Protein AF-A0A6P4DWE6-F1 (afdb_monomer_lite)

Structure (mmCIF, N/CA/C/O backbone):
data_AF-A0A6P4DWE6-F1
#
_entry.id   AF-A0A6P4DWE6-F1
#
loop_
_atom_site.group_PDB
_atom_site.id
_atom_site.type_symbol
_atom_site.label_atom_id
_atom_site.label_alt_id
_atom_site.label_comp_id
_atom_site.label_asym_id
_atom_site.label_entity_id
_atom_site.label_seq_id
_atom_site.pdbx_PDB_ins_code
_atom_site.Cartn_x
_atom_site.Cartn_y
_atom_site.Cartn_z
_atom_site.occupancy
_atom_site.B_iso_or_equiv
_atom_site.auth_seq_id
_atom_site.auth_comp_id
_atom_site.auth_asym_id
_atom_site.auth_atom_id
_atom_site.pdbx_PDB_model_num
ATOM 1 N N . MET A 1 1 ? -17.594 18.989 39.964 1.00 37.44 1 MET A N 1
ATOM 2 C CA . MET A 1 1 ? -17.041 18.550 38.665 1.00 37.44 1 MET A CA 1
ATOM 3 C C . MET A 1 1 ? -16.906 17.041 38.756 1.00 37.44 1 MET A C 1
ATOM 5 O O . MET A 1 1 ? -16.250 16.623 39.701 1.00 37.44 1 MET A O 1
ATOM 9 N N . PRO A 1 2 ? -17.583 16.223 37.932 1.00 42.03 2 PRO A N 1
ATOM 10 C CA . PRO A 1 2 ? -17.395 14.782 38.006 1.00 42.03 2 PRO A CA 1
ATOM 11 C C . PRO A 1 2 ? -16.130 14.393 37.233 1.00 42.03 2 PRO A C 1
ATOM 13 O O . PRO A 1 2 ? -15.912 14.841 36.108 1.00 42.03 2 PRO A O 1
ATOM 16 N N . GLU A 1 3 ? -15.286 13.606 37.890 1.00 34.91 3 GLU A N 1
ATOM 17 C CA . GLU A 1 3 ? -14.073 13.010 37.344 1.00 34.91 3 GLU A CA 1
ATOM 18 C C . GLU A 1 3 ? -14.445 11.955 36.295 1.00 34.91 3 GLU A C 1
ATOM 20 O O . GLU A 1 3 ? -15.214 11.032 36.570 1.00 34.91 3 GLU A O 1
ATOM 25 N N . ALA A 1 4 ? -13.903 12.099 35.085 1.00 39.56 4 ALA A N 1
ATOM 26 C CA . ALA A 1 4 ? -14.000 11.101 34.030 1.00 39.56 4 ALA A CA 1
ATOM 27 C C . ALA A 1 4 ? -13.109 9.906 34.396 1.00 39.56 4 ALA A C 1
ATOM 29 O O . ALA A 1 4 ? -11.931 9.847 34.048 1.00 39.56 4 ALA A O 1
ATOM 30 N N . THR A 1 5 ? -13.669 8.959 35.144 1.00 43.00 5 THR A N 1
ATOM 31 C CA . THR A 1 5 ? -13.098 7.620 35.270 1.00 43.00 5 THR A CA 1
ATOM 32 C C . THR A 1 5 ? -13.282 6.932 33.924 1.00 43.00 5 THR A C 1
ATOM 34 O O . THR A 1 5 ? -14.401 6.628 33.519 1.00 43.00 5 THR A O 1
ATOM 37 N N . GLY A 1 6 ? -12.173 6.734 33.209 1.00 45.28 6 GLY A N 1
ATOM 38 C CA . GLY A 1 6 ? -12.104 5.844 32.057 1.00 45.28 6 GLY A CA 1
ATOM 39 C C . GLY A 1 6 ? -12.429 4.427 32.510 1.00 45.28 6 GLY A C 1
ATOM 40 O O . GLY A 1 6 ? -11.540 3.666 32.883 1.00 45.28 6 GLY A O 1
ATOM 41 N N . ASN A 1 7 ? -13.718 4.100 32.535 1.00 43.81 7 ASN A N 1
ATOM 42 C CA . ASN A 1 7 ? -14.184 2.735 32.670 1.00 43.81 7 ASN A CA 1
ATOM 43 C C . ASN A 1 7 ? -13.835 2.023 31.369 1.00 43.81 7 ASN A C 1
ATOM 45 O O . ASN A 1 7 ? -14.497 2.203 30.355 1.00 43.81 7 ASN A O 1
ATOM 49 N N . ILE A 1 8 ? -12.777 1.221 31.412 1.00 50.94 8 ILE A N 1
ATOM 50 C CA . ILE A 1 8 ? -12.570 0.151 30.442 1.00 50.94 8 ILE A CA 1
ATOM 51 C C . ILE A 1 8 ? -13.815 -0.745 30.553 1.00 50.94 8 ILE A C 1
ATOM 53 O O . ILE A 1 8 ? -14.055 -1.268 31.649 1.00 50.94 8 ILE A O 1
ATOM 57 N N . PRO A 1 9 ? -14.640 -0.900 29.501 1.00 53.47 9 PRO A N 1
ATOM 58 C CA . PRO A 1 9 ? -15.847 -1.706 29.601 1.00 53.47 9 PRO A CA 1
ATOM 59 C C . PRO A 1 9 ? -15.488 -3.141 29.990 1.00 53.47 9 PRO A C 1
ATOM 61 O O . PRO A 1 9 ? -14.500 -3.712 29.523 1.00 53.47 9 PRO A O 1
ATOM 64 N N . ASN A 1 10 ? -16.281 -3.712 30.891 1.00 49.59 10 ASN A N 1
ATOM 65 C CA . ASN A 1 10 ? -16.064 -5.036 31.457 1.00 49.59 10 ASN A CA 1
ATOM 66 C C . ASN A 1 10 ? -16.037 -6.091 30.321 1.00 49.59 10 ASN A C 1
ATOM 68 O O . ASN A 1 10 ? -16.904 -6.046 29.445 1.00 49.59 10 ASN A O 1
ATOM 72 N N . PRO A 1 11 ? -15.108 -7.071 30.312 1.00 54.44 11 PRO A N 1
ATOM 73 C CA . PRO A 1 11 ? -15.047 -8.137 29.299 1.00 54.44 11 PRO A CA 1
ATOM 74 C C . PRO A 1 11 ? -16.369 -8.886 29.050 1.00 54.44 11 PRO A C 1
ATOM 76 O O . PRO A 1 11 ? -16.562 -9.475 27.985 1.00 54.44 11 PRO A O 1
ATOM 79 N N . VAL A 1 12 ? -17.283 -8.859 30.024 1.00 53.41 12 VAL A N 1
ATOM 80 C CA . VAL A 1 12 ? -18.620 -9.463 29.938 1.00 53.41 12 VAL A CA 1
ATOM 81 C C . VAL A 1 12 ? -19.529 -8.707 28.953 1.00 53.41 12 VAL A C 1
ATOM 83 O O . VAL A 1 12 ? -20.285 -9.354 28.231 1.00 53.41 12 VAL A O 1
ATOM 86 N N . ASP A 1 13 ? -19.396 -7.382 28.836 1.00 67.25 13 ASP A N 1
ATOM 87 C CA . ASP A 1 13 ? -20.187 -6.561 27.905 1.00 67.25 13 ASP A CA 1
ATOM 88 C C . ASP A 1 13 ? -19.652 -6.667 26.465 1.00 67.25 13 ASP A C 1
ATOM 90 O O . ASP A 1 13 ? -20.429 -6.775 25.515 1.00 67.25 13 ASP A O 1
ATOM 94 N N . PHE A 1 14 ? -18.326 -6.756 26.291 1.00 63.53 14 PHE A N 1
ATOM 95 C CA . PHE A 1 14 ? -17.702 -6.950 24.974 1.00 63.53 14 PHE A CA 1
ATOM 96 C C . PHE A 1 14 ? -18.049 -8.317 24.363 1.00 63.53 14 PHE A C 1
ATOM 98 O O . PHE A 1 14 ? -18.443 -8.412 23.201 1.00 63.53 14 PHE A O 1
ATOM 105 N N . MET A 1 15 ? -17.956 -9.394 25.151 1.00 64.56 15 MET A N 1
ATOM 106 C CA . MET A 1 15 ? -18.317 -10.735 24.675 1.00 64.56 15 MET A CA 1
ATOM 107 C C . MET A 1 15 ? -19.823 -10.867 24.403 1.00 64.56 15 MET A C 1
ATOM 109 O O . MET A 1 15 ? -20.210 -11.590 23.484 1.00 64.56 15 MET A O 1
ATOM 113 N N . ALA A 1 16 ? -20.674 -10.138 25.135 1.00 67.75 16 ALA A N 1
ATOM 114 C CA . ALA A 1 16 ? -22.101 -10.041 24.833 1.00 67.75 16 ALA A CA 1
ATOM 115 C C . ALA A 1 16 ? -22.364 -9.299 23.505 1.00 67.75 16 ALA A C 1
ATOM 117 O O . ALA A 1 16 ? -23.186 -9.752 22.706 1.00 67.75 16 ALA A O 1
ATOM 118 N N . ALA A 1 17 ? -21.622 -8.223 23.217 1.00 63.41 17 ALA A N 1
ATOM 119 C CA . ALA A 1 17 ? -21.693 -7.505 21.942 1.00 63.41 17 ALA A CA 1
ATOM 120 C C . ALA A 1 17 ? -21.252 -8.378 20.748 1.00 63.41 17 ALA A C 1
ATOM 122 O O . ALA A 1 17 ? -21.924 -8.404 19.715 1.00 63.41 17 ALA A O 1
ATOM 123 N N . ILE A 1 18 ? -20.183 -9.170 20.906 1.00 64.44 18 ILE A N 1
ATOM 124 C CA . ILE A 1 18 ? -19.749 -10.168 19.909 1.00 64.44 18 ILE A CA 1
ATOM 125 C C . ILE A 1 18 ? -20.816 -11.263 19.716 1.00 64.44 18 ILE A C 1
ATOM 127 O O . ILE A 1 18 ? -21.074 -11.687 18.588 1.00 64.44 18 ILE A O 1
ATOM 131 N N . GLY A 1 19 ? -21.471 -11.700 20.797 1.00 63.94 19 GLY A N 1
ATOM 132 C CA . GLY A 1 19 ? -22.552 -12.691 20.757 1.00 63.94 19 GLY A CA 1
ATOM 133 C C . GLY A 1 19 ? -23.777 -12.232 19.956 1.00 63.94 19 GLY A C 1
ATOM 134 O O . GLY A 1 19 ? -24.296 -12.997 19.144 1.00 63.94 19 GLY A O 1
ATOM 135 N N . ASN A 1 20 ? -24.193 -10.972 20.111 1.00 64.19 20 ASN A N 1
ATOM 136 C CA . ASN A 1 20 ? -25.288 -10.382 19.328 1.00 64.19 20 ASN A CA 1
ATOM 137 C C . ASN A 1 20 ? -24.935 -10.273 17.829 1.00 64.19 20 ASN A C 1
ATOM 139 O O . ASN A 1 20 ? -25.786 -10.471 16.962 1.00 64.19 20 ASN A O 1
ATOM 143 N N . MET A 1 21 ? -23.653 -10.079 17.518 1.00 54.91 21 MET A N 1
ATOM 144 C CA . MET A 1 21 ? -23.112 -9.884 16.169 1.00 54.91 21 MET A CA 1
ATOM 145 C C . MET A 1 21 ? -23.052 -11.148 15.294 1.00 54.91 21 MET A C 1
ATOM 147 O O . MET A 1 21 ? -23.030 -11.041 14.064 1.00 54.91 21 MET A O 1
ATOM 151 N N . ALA A 1 22 ? -23.093 -12.353 15.878 1.00 57.62 22 ALA A N 1
ATOM 152 C CA . ALA A 1 22 ? -23.142 -13.608 15.113 1.00 57.62 22 ALA A CA 1
ATOM 153 C C . ALA A 1 22 ? -24.368 -13.699 14.182 1.00 57.62 22 ALA A C 1
ATOM 155 O O . ALA A 1 22 ? -24.357 -14.464 13.220 1.00 57.62 22 ALA A O 1
ATOM 156 N N . THR A 1 23 ? -25.402 -12.892 14.435 1.00 55.53 23 THR A N 1
ATOM 157 C CA . THR A 1 23 ? -26.606 -12.814 13.599 1.00 55.53 23 THR A CA 1
ATOM 158 C C . THR A 1 23 ? -26.436 -11.976 12.327 1.00 55.53 23 THR A C 1
ATOM 160 O O . THR A 1 23 ? -27.240 -12.119 11.409 1.00 55.53 23 THR A O 1
ATOM 163 N N . VAL A 1 24 ? -25.393 -11.142 12.230 1.00 61.31 24 VAL A N 1
ATOM 164 C CA . VAL A 1 24 ? -25.219 -10.161 11.136 1.00 61.31 24 VAL A CA 1
ATOM 165 C C . VAL A 1 24 ? -24.045 -10.475 10.208 1.00 61.31 24 VAL A C 1
ATOM 167 O O . VAL A 1 24 ? -23.851 -9.767 9.226 1.00 61.31 24 VAL A O 1
ATOM 170 N N . HIS A 1 25 ? -23.270 -11.528 10.498 1.00 66.50 25 HIS A N 1
ATOM 171 C CA . HIS A 1 25 ? -22.091 -11.943 9.722 1.00 66.50 25 HIS A CA 1
ATOM 172 C C . HIS A 1 25 ? -21.207 -10.763 9.272 1.00 66.50 25 HIS A C 1
ATOM 174 O O . HIS A 1 25 ? -21.073 -10.512 8.071 1.00 66.50 25 HIS A O 1
ATOM 180 N N . PRO A 1 26 ? -20.599 -10.026 10.218 1.00 72.19 26 PRO A N 1
ATOM 181 C CA . PRO A 1 26 ? -19.769 -8.878 9.882 1.00 72.19 26 PRO A CA 1
ATOM 182 C C . PRO A 1 26 ? -18.636 -9.277 8.916 1.00 72.19 26 PRO A C 1
ATOM 184 O O . PRO A 1 26 ? -18.077 -10.378 9.029 1.00 72.19 26 PRO A O 1
ATOM 187 N N . PRO A 1 27 ? -18.280 -8.407 7.954 1.00 82.75 27 PRO A N 1
ATOM 188 C CA . PRO A 1 27 ? -17.307 -8.738 6.926 1.00 82.75 27 PRO A CA 1
ATOM 189 C C . PRO A 1 27 ? -15.917 -8.906 7.540 1.00 82.75 27 PRO A C 1
ATOM 191 O O . PRO A 1 27 ? -15.482 -8.128 8.393 1.00 82.75 27 PRO A O 1
ATOM 194 N N . THR A 1 28 ? -15.208 -9.942 7.106 1.00 86.88 28 THR A N 1
ATOM 195 C CA . THR A 1 28 ? -13.853 -10.250 7.572 1.00 86.88 28 THR A CA 1
ATOM 196 C C . THR A 1 28 ? -12.822 -9.732 6.584 1.00 86.88 28 THR A C 1
ATOM 198 O O . THR A 1 28 ? -13.005 -9.890 5.376 1.00 86.88 28 THR A O 1
ATOM 201 N N . PHE A 1 29 ? -11.702 -9.209 7.074 1.00 90.00 29 PHE A N 1
ATOM 202 C CA . PHE A 1 29 ? -10.640 -8.673 6.222 1.00 90.00 29 PHE A CA 1
ATOM 203 C C . PHE A 1 29 ? -9.339 -9.448 6.402 1.00 90.00 29 PHE A C 1
ATOM 205 O O . PHE A 1 29 ? -8.787 -9.504 7.498 1.00 90.00 29 PHE A O 1
ATOM 212 N N . ARG A 1 30 ? -8.838 -10.063 5.323 1.00 88.19 30 ARG A N 1
ATOM 213 C CA . ARG A 1 30 ? -7.619 -10.893 5.360 1.00 88.19 30 ARG A CA 1
ATOM 214 C C . ARG A 1 30 ? -6.327 -10.138 5.034 1.00 88.19 30 ARG A C 1
ATOM 216 O O . ARG A 1 30 ? -5.251 -10.675 5.290 1.00 88.19 30 ARG A O 1
ATOM 223 N N . GLY A 1 31 ? -6.438 -8.912 4.522 1.00 81.38 31 GLY A N 1
ATOM 224 C CA . GLY A 1 31 ? -5.343 -8.163 3.898 1.00 81.38 31 GLY A CA 1
ATOM 225 C C . GLY A 1 31 ? -5.479 -8.150 2.373 1.00 81.38 31 GLY A C 1
ATOM 226 O O . GLY A 1 31 ? -5.745 -9.183 1.767 1.00 81.38 31 GLY A O 1
ATOM 227 N N . THR A 1 32 ? -5.331 -6.974 1.761 1.00 81.69 32 THR A N 1
ATOM 228 C CA . THR A 1 32 ? -5.369 -6.757 0.303 1.00 81.69 32 THR A CA 1
ATOM 229 C C . THR A 1 32 ? -4.446 -5.598 -0.064 1.00 81.69 32 THR A C 1
ATOM 231 O O . THR A 1 32 ? -4.218 -4.700 0.748 1.00 81.69 32 THR A O 1
ATOM 234 N N . SER A 1 33 ? -3.913 -5.615 -1.284 1.00 77.38 33 SER A N 1
ATOM 235 C CA . SER A 1 33 ? -3.122 -4.512 -1.845 1.00 77.38 33 SER A CA 1
ATOM 236 C C . SER A 1 33 ? -3.991 -3.442 -2.516 1.00 77.38 33 SER A C 1
ATOM 238 O O . SER A 1 33 ? -3.482 -2.391 -2.895 1.00 77.38 33 SER A O 1
ATOM 240 N N . ASN A 1 34 ? -5.287 -3.706 -2.697 1.00 81.12 34 ASN A N 1
ATOM 241 C CA . ASN A 1 34 ? -6.210 -2.795 -3.360 1.00 81.12 34 ASN A CA 1
ATOM 242 C C . ASN A 1 34 ? -6.839 -1.819 -2.345 1.00 81.12 34 ASN A C 1
ATOM 244 O O . ASN A 1 34 ? -7.573 -2.264 -1.461 1.00 81.12 34 ASN A O 1
ATOM 248 N N . PRO A 1 35 ? -6.627 -0.499 -2.476 1.00 81.31 35 PRO A N 1
ATOM 249 C CA . PRO A 1 35 ? -7.176 0.476 -1.535 1.00 81.31 35 PRO A CA 1
ATOM 250 C C . PRO A 1 35 ? -8.713 0.513 -1.515 1.00 81.31 35 PRO A C 1
ATOM 252 O O . PRO A 1 35 ? -9.290 0.815 -0.477 1.00 81.31 35 PRO A O 1
ATOM 255 N N . ILE A 1 36 ? -9.383 0.162 -2.619 1.00 87.31 36 ILE A N 1
ATOM 256 C CA . ILE A 1 36 ? -10.856 0.161 -2.710 1.00 87.31 36 ILE A CA 1
ATOM 257 C C . ILE A 1 36 ? -11.460 -0.923 -1.811 1.00 87.31 36 ILE A C 1
ATOM 259 O O . ILE A 1 36 ? -12.469 -0.702 -1.151 1.00 87.31 36 ILE A O 1
ATOM 263 N N . ASP A 1 37 ? -10.830 -2.096 -1.757 1.00 84.25 37 ASP A N 1
ATOM 264 C CA . ASP A 1 37 ? -11.317 -3.213 -0.945 1.00 84.25 37 ASP A CA 1
ATOM 265 C C . ASP A 1 37 ? -11.174 -2.916 0.555 1.00 84.25 37 ASP A C 1
ATOM 267 O O . ASP A 1 37 ? -12.011 -3.335 1.354 1.00 84.25 37 ASP A O 1
ATOM 271 N N . VAL A 1 38 ? -10.128 -2.168 0.933 1.00 87.62 38 VAL A N 1
ATOM 272 C CA . VAL A 1 38 ? -9.946 -1.660 2.300 1.00 87.62 38 VAL A CA 1
ATOM 273 C C . VAL A 1 38 ? -11.057 -0.677 2.647 1.00 87.62 38 VAL A C 1
ATOM 275 O O . VAL A 1 38 ? -11.694 -0.831 3.684 1.00 87.62 38 VAL A O 1
ATOM 278 N N . ASP A 1 39 ? -11.309 0.296 1.773 1.00 86.94 39 ASP A N 1
ATOM 279 C CA . ASP A 1 39 ? -12.315 1.336 1.991 1.00 86.94 39 ASP A CA 1
ATOM 280 C C . ASP A 1 39 ? -13.731 0.751 2.105 1.00 86.94 39 ASP A C 1
ATOM 282 O O . ASP A 1 39 ? -14.448 1.026 3.065 1.00 86.94 39 ASP A O 1
ATOM 286 N N . ASN A 1 40 ? -14.090 -0.169 1.205 1.00 89.44 40 ASN A N 1
ATOM 287 C CA . ASN A 1 40 ? -15.356 -0.900 1.263 1.00 89.44 40 ASN A CA 1
ATOM 288 C C . ASN A 1 40 ? -15.518 -1.677 2.579 1.00 89.44 40 ASN A C 1
ATOM 290 O O . ASN A 1 40 ? -16.608 -1.710 3.151 1.00 89.44 40 ASN A O 1
ATOM 294 N N . TRP A 1 41 ? -14.448 -2.319 3.062 1.00 91.69 41 TRP A N 1
ATOM 295 C CA . TRP A 1 41 ? -14.483 -3.041 4.332 1.00 91.69 41 TRP A CA 1
ATOM 296 C C . TRP A 1 41 ? -14.661 -2.093 5.522 1.00 91.69 41 TRP A C 1
ATOM 298 O O . TRP A 1 41 ? -15.505 -2.363 6.376 1.00 91.69 41 TRP A O 1
ATOM 308 N N . VAL A 1 42 ? -13.925 -0.977 5.563 1.00 89.50 42 VAL A N 1
ATOM 309 C CA . VAL A 1 42 ? -14.056 0.038 6.621 1.00 89.50 42 VAL A CA 1
ATOM 310 C C . VAL A 1 42 ? -15.479 0.584 6.657 1.00 89.50 42 VAL A C 1
ATOM 312 O O . VAL A 1 42 ? -16.115 0.520 7.705 1.00 89.50 42 VAL A O 1
ATOM 315 N N . GLN A 1 43 ? -16.021 1.010 5.513 1.00 89.56 43 GLN A N 1
ATOM 316 C CA . GLN A 1 43 ? -17.392 1.516 5.426 1.00 89.56 43 GLN A CA 1
ATOM 317 C C . GLN A 1 43 ? -18.420 0.488 5.916 1.00 89.56 43 GLN A C 1
ATOM 319 O O . GLN A 1 43 ? -19.361 0.832 6.630 1.00 89.56 43 GLN A O 1
ATOM 324 N N . ALA A 1 44 ? -18.251 -0.790 5.566 1.00 87.69 44 ALA A N 1
ATOM 325 C CA . ALA A 1 44 ? -19.162 -1.837 6.014 1.00 87.69 44 ALA A CA 1
ATOM 326 C C . ALA A 1 44 ? -19.109 -2.050 7.539 1.00 87.69 44 ALA A C 1
ATOM 328 O O . ALA A 1 44 ? -20.144 -2.279 8.167 1.00 87.69 44 ALA A O 1
ATOM 329 N N . ILE A 1 45 ? -17.925 -1.940 8.150 1.00 86.88 45 ILE A N 1
ATOM 330 C CA . ILE A 1 45 ? -17.757 -1.991 9.608 1.00 86.88 45 ILE A CA 1
ATOM 331 C C . ILE A 1 45 ? -18.371 -0.750 10.272 1.00 86.88 45 ILE A C 1
ATOM 333 O O . ILE A 1 45 ? -19.142 -0.893 11.220 1.00 86.88 45 ILE A O 1
ATOM 337 N N . GLU A 1 46 ? -18.113 0.447 9.746 1.00 87.25 46 GLU A N 1
ATOM 338 C CA . GLU A 1 46 ? -18.678 1.709 10.245 1.00 87.25 46 GLU A CA 1
ATOM 339 C C . GLU A 1 46 ? -20.208 1.760 10.157 1.00 87.25 46 GLU A C 1
ATOM 341 O O . GLU A 1 46 ? -20.847 2.410 10.977 1.00 87.25 46 GLU A O 1
ATOM 346 N N . GLN A 1 47 ? -20.820 1.050 9.207 1.00 86.19 47 GLN A N 1
ATOM 347 C CA . GLN A 1 47 ? -22.276 0.904 9.136 1.00 86.19 47 GLN A CA 1
ATOM 348 C C . GLN A 1 47 ? -22.814 -0.146 10.118 1.00 86.19 47 GLN A C 1
ATOM 350 O O . GLN A 1 47 ? -23.885 0.039 10.702 1.00 86.19 47 GLN A O 1
ATOM 355 N N . ALA A 1 48 ? -22.091 -1.251 10.315 1.00 82.94 48 ALA A N 1
ATOM 356 C CA . ALA A 1 48 ? -22.527 -2.344 11.182 1.00 82.94 48 ALA A CA 1
ATOM 357 C C . ALA A 1 48 ? -22.448 -1.986 12.676 1.00 82.94 48 ALA A C 1
ATOM 359 O O . ALA A 1 48 ? -23.312 -2.392 13.454 1.00 82.94 48 ALA A O 1
ATOM 360 N N . LEU A 1 49 ? -21.433 -1.220 13.083 1.00 83.25 49 LEU A N 1
ATOM 361 C CA . LEU A 1 49 ? -21.163 -0.895 14.486 1.00 83.25 49 LEU A CA 1
ATOM 362 C C . LEU A 1 49 ? -22.288 -0.075 15.157 1.00 83.25 49 LEU A C 1
ATOM 364 O O . LEU A 1 49 ? -22.785 -0.515 16.200 1.00 83.25 49 LEU A O 1
ATOM 368 N N . PRO A 1 50 ? -22.782 1.036 14.571 1.00 82.06 50 PRO A N 1
ATOM 369 C CA . PRO A 1 50 ? -23.929 1.767 15.110 1.00 82.06 50 PRO A CA 1
ATOM 370 C C . PRO A 1 50 ? -25.217 0.942 15.088 1.00 82.06 50 PRO A C 1
ATOM 372 O O . PRO A 1 50 ? -26.001 1.003 16.033 1.00 82.06 50 PRO A O 1
ATOM 375 N N . ALA A 1 51 ? -25.431 0.138 14.037 1.00 79.75 51 ALA A N 1
ATOM 376 C CA . ALA A 1 51 ? -26.609 -0.724 13.918 1.00 79.75 51 ALA A CA 1
ATOM 377 C C . ALA A 1 51 ? -26.680 -1.783 15.034 1.00 79.75 51 ALA A C 1
ATOM 379 O O . ALA A 1 51 ? -27.767 -2.225 15.401 1.00 79.75 51 ALA A O 1
ATOM 380 N N . GLN A 1 52 ? -25.529 -2.166 15.592 1.00 73.62 52 GLN A N 1
ATOM 381 C CA . GLN A 1 52 ? -25.406 -3.077 16.732 1.00 73.62 52 GLN A CA 1
ATOM 382 C C . GLN A 1 52 ? -25.303 -2.357 18.084 1.00 73.62 52 GLN A C 1
ATOM 384 O O . GLN A 1 52 ? -25.110 -3.014 19.104 1.00 73.62 52 GLN A O 1
ATOM 389 N N . GLN A 1 53 ? -25.460 -1.028 18.107 1.00 76.25 53 GLN A N 1
ATOM 390 C CA . GLN A 1 53 ? -25.347 -0.197 19.310 1.00 76.25 53 GLN A CA 1
ATOM 391 C C . GLN A 1 53 ? -23.998 -0.373 20.029 1.00 76.25 53 GLN A C 1
ATOM 393 O O . GLN A 1 53 ? -23.926 -0.275 21.253 1.00 76.25 53 GLN A O 1
ATOM 398 N N . VAL A 1 54 ? -22.923 -0.638 19.274 1.00 77.75 54 VAL A N 1
ATOM 399 C CA . VAL A 1 54 ? -21.576 -0.760 19.841 1.00 77.75 54 VAL A CA 1
ATOM 400 C C . VAL A 1 54 ? -21.085 0.640 20.228 1.00 77.75 54 VAL A C 1
ATOM 402 O O . VAL A 1 54 ? -21.052 1.519 19.359 1.00 77.75 54 VAL A O 1
ATOM 405 N N . PRO A 1 55 ? -20.687 0.874 21.491 1.00 79.94 55 PRO A N 1
ATOM 406 C CA . PRO A 1 55 ? -20.087 2.136 21.914 1.00 79.94 55 PRO A CA 1
ATOM 407 C C . PRO A 1 55 ? -18.825 2.461 21.104 1.00 79.94 55 PRO A C 1
ATOM 409 O O . PRO A 1 55 ? -18.027 1.565 20.831 1.00 79.94 55 PRO A O 1
ATOM 412 N N . GLU A 1 56 ? -18.622 3.733 20.746 1.00 78.62 56 GLU A N 1
ATOM 413 C CA . GLU A 1 56 ? -17.486 4.194 19.918 1.00 78.62 56 GLU A CA 1
ATOM 414 C C . GLU A 1 56 ? -16.123 3.763 20.487 1.00 78.62 56 GLU A C 1
ATOM 416 O O . GLU A 1 56 ? -15.231 3.332 19.759 1.00 78.62 56 GLU A O 1
ATOM 421 N N . GLU A 1 57 ? -15.999 3.764 21.814 1.00 78.94 57 GLU A N 1
ATOM 422 C CA . GLU A 1 57 ? -14.822 3.289 22.553 1.00 78.94 57 GLU A CA 1
ATOM 423 C C . GLU A 1 57 ? -14.440 1.825 22.265 1.00 78.94 57 GLU A C 1
ATOM 425 O O . GLU A 1 57 ? -13.277 1.452 22.415 1.00 78.94 57 GLU A O 1
ATOM 430 N N . GLN A 1 58 ? -15.384 0.999 21.804 1.00 78.19 58 GLN A N 1
ATOM 431 C CA . GLN A 1 58 ? -15.160 -0.411 21.473 1.00 78.19 58 GLN A CA 1
ATOM 432 C C . GLN A 1 58 ? -15.010 -0.682 19.972 1.00 78.19 58 GLN A C 1
ATOM 434 O O . GLN A 1 58 ? -14.742 -1.820 19.577 1.00 78.19 58 GLN A O 1
ATOM 439 N N . TRP A 1 59 ? -15.140 0.332 19.113 1.00 83.88 59 TRP A N 1
ATOM 440 C CA . TRP A 1 59 ? -15.105 0.150 17.656 1.00 83.88 59 TRP A CA 1
ATOM 441 C C . TRP A 1 59 ? -13.776 -0.411 17.166 1.00 83.88 59 TRP A C 1
ATOM 443 O O . TRP A 1 59 ? -13.752 -1.280 16.296 1.00 83.88 59 TRP A O 1
ATOM 453 N N . VAL A 1 60 ? -12.667 0.036 17.759 1.00 84.25 60 VAL A N 1
ATOM 454 C CA . VAL A 1 60 ? -11.326 -0.450 17.409 1.00 84.25 60 VAL A CA 1
ATOM 455 C C . VAL A 1 60 ? -11.177 -1.926 17.772 1.00 84.25 60 VAL A C 1
ATOM 457 O O . VAL A 1 60 ? -10.694 -2.726 16.970 1.00 84.25 60 VAL A O 1
ATOM 460 N N . GLU A 1 61 ? -11.615 -2.323 18.965 1.00 82.38 61 GLU A N 1
ATOM 461 C CA . GLU A 1 61 ? -11.505 -3.714 19.401 1.00 82.38 61 GLU A CA 1
ATOM 462 C C . GLU A 1 61 ? -12.401 -4.633 18.563 1.00 82.38 61 GLU A C 1
ATOM 464 O O . GLU A 1 61 ? -11.974 -5.709 18.141 1.00 82.38 61 GLU A O 1
ATOM 469 N N . PHE A 1 62 ? -13.587 -4.152 18.192 1.00 81.00 62 PHE A N 1
ATOM 470 C CA 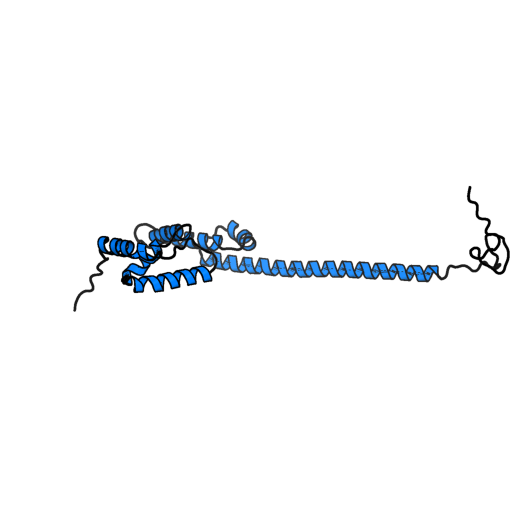. PHE A 1 62 ? -14.482 -4.865 17.295 1.00 81.00 62 PHE A CA 1
ATOM 471 C C . PHE A 1 62 ? -13.919 -5.000 15.871 1.00 81.00 62 PHE A C 1
ATOM 473 O O . PHE A 1 62 ? -13.798 -6.107 15.342 1.00 81.00 62 PHE A O 1
ATOM 480 N N . GLY A 1 63 ? -13.534 -3.887 15.242 1.00 85.06 63 GLY A N 1
ATOM 481 C CA . GLY A 1 63 ? -12.993 -3.886 13.882 1.00 85.06 63 GLY A CA 1
ATOM 482 C C . GLY A 1 63 ? -11.746 -4.762 13.765 1.00 85.06 63 GLY A C 1
ATOM 483 O O . GLY A 1 63 ? -11.532 -5.431 12.755 1.00 85.06 63 GLY A O 1
ATOM 484 N N . THR A 1 64 ? -10.956 -4.842 14.835 1.00 86.56 64 THR A N 1
ATOM 485 C CA . THR A 1 64 ? -9.750 -5.672 14.860 1.00 86.56 64 THR A CA 1
ATOM 486 C C . THR A 1 64 ? -10.023 -7.157 15.088 1.00 86.56 64 THR A C 1
ATOM 488 O O . THR A 1 64 ? -9.243 -7.989 14.618 1.00 86.56 64 THR A O 1
ATOM 491 N N . TYR A 1 65 ? -11.147 -7.513 15.719 1.00 85.12 65 TYR A N 1
ATOM 492 C CA . TYR A 1 65 ? -11.622 -8.897 15.803 1.00 85.12 65 TYR A CA 1
ATOM 493 C C . TYR A 1 65 ? -12.012 -9.459 14.426 1.00 85.12 65 TYR A C 1
ATOM 495 O O . TYR A 1 65 ? -11.810 -10.641 14.149 1.00 85.12 65 TYR A O 1
ATOM 503 N N . GLN A 1 66 ? -12.487 -8.592 13.529 1.00 88.00 66 GLN A N 1
ATOM 504 C CA . GLN A 1 66 ? -12.858 -8.941 12.154 1.00 88.00 66 GLN A CA 1
ATOM 505 C C . GLN A 1 66 ? -11.659 -9.150 11.216 1.00 88.00 66 GLN A C 1
ATOM 507 O O . GLN A 1 66 ? -11.818 -9.638 10.089 1.00 88.00 66 GLN A O 1
ATOM 512 N N . LEU A 1 67 ? -10.446 -8.821 11.667 1.00 89.56 67 LEU A N 1
ATOM 513 C CA . LEU A 1 67 ? -9.225 -9.076 10.917 1.00 89.56 67 LEU A CA 1
ATOM 514 C C . LEU A 1 67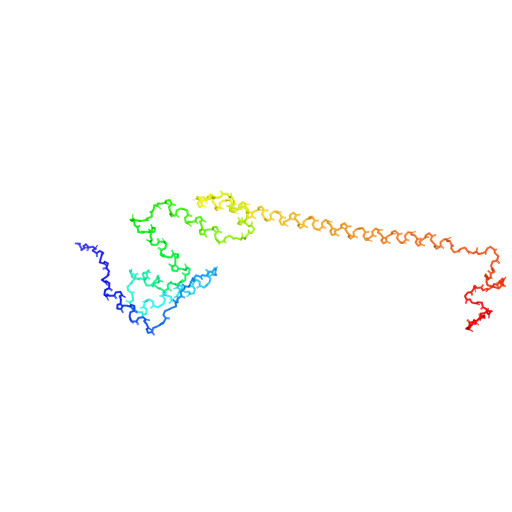 ? -8.865 -10.563 10.960 1.00 89.56 67 LEU A C 1
ATOM 516 O O . LEU A 1 67 ? -8.803 -11.202 12.010 1.00 89.56 67 LEU A O 1
ATOM 520 N N . GLN A 1 68 ? -8.528 -11.103 9.798 1.00 86.88 68 GLN A N 1
ATOM 521 C CA . GLN A 1 68 ? -8.052 -12.468 9.614 1.00 86.88 68 GLN A CA 1
ATOM 522 C C . GLN A 1 68 ? -6.750 -12.469 8.803 1.00 86.88 68 GLN A C 1
ATOM 524 O O . GLN A 1 68 ? -6.304 -11.430 8.322 1.00 86.88 68 GLN A O 1
ATOM 529 N N . GLY A 1 69 ? -6.114 -13.634 8.657 1.00 87.19 69 GLY A N 1
ATOM 530 C CA . GLY A 1 69 ? -4.956 -13.791 7.770 1.00 87.19 69 GLY A CA 1
ATOM 531 C C . GLY A 1 69 ? -3.832 -12.789 8.052 1.00 87.19 69 GLY A C 1
ATOM 532 O O . GLY A 1 69 ? -3.452 -12.575 9.203 1.00 87.19 69 GLY A O 1
ATOM 533 N N . GLU A 1 70 ? -3.289 -12.179 7.002 1.00 79.31 70 GLU A N 1
ATOM 534 C CA . GLU A 1 70 ? -2.168 -11.234 7.080 1.00 79.31 70 GLU A CA 1
ATOM 535 C C . GLU A 1 70 ? -2.515 -9.976 7.883 1.00 79.31 70 GLU A C 1
ATOM 537 O O . GLU A 1 70 ? -1.695 -9.500 8.672 1.00 79.31 70 GLU A O 1
ATOM 542 N N . ALA A 1 71 ? -3.744 -9.473 7.745 1.00 84.75 71 ALA A N 1
ATOM 543 C CA . ALA A 1 71 ? -4.198 -8.292 8.473 1.00 84.75 71 ALA A CA 1
ATOM 544 C C . ALA A 1 71 ? -4.247 -8.529 9.992 1.00 84.75 71 ALA A C 1
ATOM 546 O O . ALA A 1 71 ? -3.844 -7.664 10.772 1.0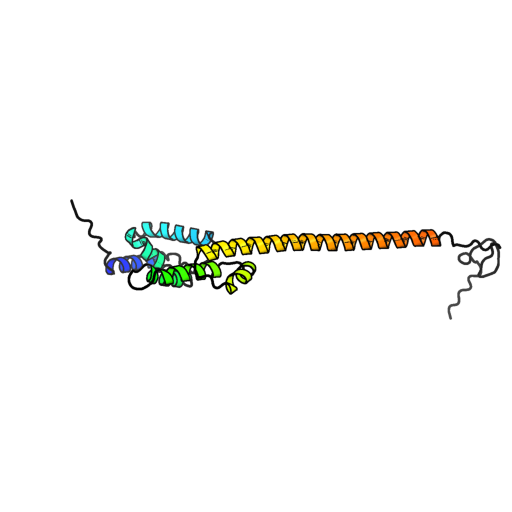0 84.75 71 ALA A O 1
ATOM 547 N N . GLN A 1 72 ? -4.651 -9.727 10.427 1.00 84.00 72 GLN A N 1
ATOM 548 C CA . GLN A 1 72 ? -4.635 -10.089 11.847 1.00 84.00 72 GLN A CA 1
ATOM 549 C C . GLN A 1 72 ? -3.208 -10.171 12.402 1.00 84.00 72 GLN A C 1
ATOM 551 O O . GLN A 1 72 ? -2.944 -9.705 13.512 1.00 84.00 72 GLN A O 1
ATOM 556 N N . HIS A 1 73 ? -2.279 -10.769 11.647 1.00 80.12 73 HIS A N 1
ATOM 557 C CA . HIS A 1 73 ? -0.871 -10.839 12.047 1.00 80.12 73 HIS A CA 1
ATOM 558 C C . HIS A 1 73 ? -0.265 -9.439 12.167 1.00 80.12 73 HIS A C 1
ATOM 560 O O . HIS A 1 73 ? 0.417 -9.150 13.151 1.00 80.12 73 HIS A O 1
ATOM 566 N N . TRP A 1 74 ? -0.576 -8.556 11.214 1.00 82.88 74 TRP A N 1
ATOM 567 C CA . TRP A 1 74 ? -0.173 -7.156 11.265 1.00 82.88 74 TRP A CA 1
ATOM 568 C C . TRP A 1 74 ? -0.701 -6.451 12.521 1.00 82.88 74 TRP A C 1
ATOM 570 O O . TRP A 1 74 ? 0.092 -5.846 13.243 1.00 82.88 74 TRP A O 1
ATOM 580 N N . TRP A 1 75 ? -1.994 -6.584 12.839 1.00 82.75 75 TRP A N 1
ATOM 581 C CA . TRP A 1 75 ? -2.575 -5.955 14.031 1.00 82.75 75 TRP A CA 1
ATOM 582 C C . TRP A 1 75 ? -1.981 -6.497 15.334 1.00 82.75 75 TRP A C 1
ATOM 584 O O . TRP A 1 75 ? -1.650 -5.724 16.229 1.00 82.75 75 TRP A O 1
ATOM 594 N N . LYS A 1 76 ? -1.767 -7.815 15.440 1.00 81.00 76 LYS A N 1
ATOM 595 C CA . LYS A 1 76 ? -1.103 -8.427 16.605 1.00 81.00 76 LYS A CA 1
ATOM 596 C C . LYS A 1 76 ? 0.312 -7.882 16.810 1.00 81.00 76 LYS A C 1
ATOM 598 O O . LYS A 1 76 ? 0.697 -7.642 17.951 1.00 81.00 76 LYS A O 1
ATOM 603 N N . GLY A 1 77 ? 1.069 -7.679 15.730 1.00 76.19 77 GLY A N 1
ATOM 604 C CA . GLY A 1 77 ? 2.382 -7.032 15.781 1.00 76.19 77 GLY A CA 1
ATOM 605 C C . GLY A 1 77 ? 2.284 -5.577 16.238 1.00 76.19 77 GLY A C 1
ATOM 606 O O . GLY A 1 77 ? 2.968 -5.179 17.174 1.00 76.19 77 GLY A O 1
ATOM 607 N N . MET A 1 78 ? 1.361 -4.811 15.650 1.00 75.88 78 MET A N 1
ATOM 608 C CA . MET A 1 78 ? 1.134 -3.409 16.007 1.00 75.88 78 MET A CA 1
ATOM 609 C C . MET A 1 78 ? 0.725 -3.243 17.474 1.00 75.88 78 MET A C 1
ATOM 611 O O . MET A 1 78 ? 1.230 -2.365 18.162 1.00 75.88 78 MET A O 1
ATOM 615 N N . ARG A 1 79 ? -0.134 -4.125 17.993 1.00 74.19 79 ARG A N 1
ATOM 616 C CA . ARG A 1 79 ? -0.600 -4.074 19.382 1.00 74.19 79 ARG A CA 1
ATOM 617 C C . ARG A 1 79 ? 0.527 -4.304 20.392 1.00 74.19 79 ARG A C 1
ATOM 619 O O . ARG A 1 79 ? 0.499 -3.698 21.451 1.00 74.19 79 ARG A O 1
ATOM 626 N N . ARG A 1 80 ? 1.528 -5.129 20.060 1.00 70.06 80 ARG A N 1
ATOM 627 C CA . ARG A 1 80 ? 2.733 -5.320 20.896 1.00 70.06 80 ARG A CA 1
ATOM 628 C C . ARG A 1 80 ? 3.616 -4.078 20.952 1.00 70.06 80 ARG A C 1
ATOM 630 O O . ARG A 1 80 ? 4.307 -3.876 21.935 1.00 70.06 80 ARG A O 1
ATOM 637 N N . ILE A 1 81 ? 3.587 -3.278 19.892 1.00 65.88 81 ILE A N 1
ATOM 638 C CA . ILE A 1 81 ? 4.366 -2.046 19.779 1.00 65.88 81 ILE A CA 1
ATOM 639 C C . ILE A 1 81 ? 3.633 -0.866 20.432 1.00 65.88 81 ILE A C 1
ATOM 641 O O . ILE A 1 81 ? 4.256 -0.002 21.036 1.00 65.88 81 ILE A O 1
ATOM 645 N N . LEU A 1 82 ? 2.304 -0.819 20.301 1.00 67.06 82 LEU A N 1
ATOM 646 C CA . LEU A 1 82 ? 1.465 0.230 20.884 1.00 67.06 82 LEU A CA 1
ATOM 647 C C . LEU A 1 82 ? 1.219 0.036 22.388 1.00 67.06 82 LEU A C 1
ATOM 649 O O . LEU A 1 82 ? 0.856 0.999 23.060 1.00 67.06 82 LEU A O 1
ATOM 653 N N . GLN A 1 83 ? 1.397 -1.179 22.921 1.00 67.44 83 GLN A N 1
ATOM 654 C CA . GLN A 1 83 ? 1.363 -1.420 24.365 1.00 67.44 83 GLN A CA 1
ATOM 655 C C . GLN A 1 83 ? 2.741 -1.081 24.980 1.00 67.44 83 GLN A C 1
ATOM 657 O O . GLN A 1 83 ? 3.746 -1.629 24.523 1.00 67.44 83 GLN A O 1
ATOM 662 N N . PRO A 1 84 ? 2.822 -0.160 25.970 1.00 54.81 84 PRO A N 1
ATOM 663 C CA . PRO A 1 84 ? 4.084 0.427 26.453 1.00 54.81 84 PRO A CA 1
ATOM 664 C C . PRO A 1 84 ? 5.084 -0.537 27.109 1.00 54.81 84 PRO A C 1
ATOM 666 O O . PRO A 1 84 ? 6.164 -0.112 27.511 1.00 54.81 84 PRO A O 1
ATOM 669 N N . ASP A 1 85 ? 4.733 -1.807 27.268 1.00 58.31 85 ASP A N 1
ATOM 670 C CA . ASP A 1 85 ? 5.468 -2.805 28.037 1.00 58.31 85 ASP A CA 1
ATOM 671 C C . ASP A 1 85 ? 6.216 -3.849 27.187 1.00 58.31 85 ASP A C 1
ATOM 673 O O . ASP A 1 85 ? 6.834 -4.746 27.760 1.00 58.31 85 ASP A O 1
ATOM 677 N N . GLY A 1 86 ? 6.238 -3.745 25.847 1.00 58.12 86 GLY A N 1
ATOM 678 C CA . GLY A 1 86 ? 6.822 -4.825 25.031 1.00 58.12 86 GLY A CA 1
ATOM 679 C C . GLY A 1 86 ? 7.439 -4.512 23.667 1.00 58.12 86 GLY A C 1
ATOM 680 O O . GLY A 1 86 ? 7.855 -5.458 23.001 1.00 58.12 86 GLY A O 1
ATOM 681 N N . GLY A 1 87 ? 7.530 -3.255 23.232 1.00 56.94 87 GLY A N 1
ATOM 682 C CA . GLY A 1 87 ? 8.228 -2.897 21.994 1.00 56.94 87 GLY A CA 1
ATOM 683 C C . GLY A 1 87 ? 9.129 -1.697 22.219 1.00 56.94 87 GLY A C 1
ATOM 684 O O . GLY A 1 87 ? 8.662 -0.635 22.630 1.00 56.94 87 GLY A O 1
ATOM 685 N N . THR A 1 88 ? 10.424 -1.851 21.963 1.00 56.75 88 THR A N 1
ATOM 686 C CA . THR A 1 88 ? 11.312 -0.691 21.942 1.00 56.75 88 THR A CA 1
ATOM 687 C C . THR A 1 88 ? 10.938 0.198 20.744 1.00 56.75 88 THR A C 1
ATOM 689 O O . THR A 1 88 ? 10.461 -0.298 19.718 1.00 56.75 88 THR A O 1
ATOM 692 N N . PRO A 1 89 ? 11.144 1.525 20.813 1.00 58.62 89 PRO A N 1
ATOM 693 C CA . PRO A 1 89 ? 10.969 2.409 19.655 1.00 58.62 89 PRO A CA 1
ATOM 694 C C . PRO A 1 89 ? 11.767 1.970 18.410 1.00 58.62 89 PRO A C 1
ATOM 696 O O . PRO A 1 89 ? 11.399 2.317 17.285 1.00 58.62 89 PRO A O 1
ATOM 699 N N . GLU A 1 90 ? 12.833 1.192 18.610 1.00 60.75 90 GLU A N 1
ATOM 700 C CA . GLU A 1 90 ? 13.687 0.597 17.579 1.00 60.75 90 GLU A CA 1
ATOM 701 C C . GLU A 1 90 ? 12.967 -0.541 16.835 1.00 60.75 90 GLU A C 1
ATOM 703 O O . GLU A 1 90 ? 12.961 -0.541 15.602 1.00 60.75 90 GLU A O 1
ATOM 708 N N . ASP A 1 91 ? 12.237 -1.407 17.548 1.00 65.12 91 ASP A N 1
ATOM 709 C CA . ASP A 1 91 ? 11.410 -2.471 16.951 1.00 65.12 91 ASP A CA 1
ATOM 710 C C . ASP A 1 91 ? 10.311 -1.892 16.041 1.00 65.12 91 ASP A C 1
ATOM 712 O O . ASP A 1 91 ? 9.997 -2.424 14.970 1.00 65.12 91 ASP A O 1
ATOM 716 N N . PHE A 1 92 ? 9.736 -0.747 16.432 1.00 63.97 92 PHE A N 1
ATOM 717 C CA . PHE A 1 92 ? 8.753 -0.040 15.608 1.00 63.97 92 PHE A CA 1
ATOM 718 C C . PHE A 1 92 ? 9.372 0.564 14.344 1.00 63.97 92 PHE A C 1
ATOM 720 O O . PHE A 1 92 ? 8.742 0.566 13.283 1.00 63.97 92 PHE A O 1
ATOM 727 N N . ALA A 1 93 ? 10.584 1.113 14.450 1.00 67.25 93 ALA A N 1
ATOM 728 C CA . ALA A 1 93 ? 11.287 1.728 13.330 1.00 67.25 93 ALA A CA 1
ATOM 729 C C . ALA A 1 93 ? 11.741 0.685 12.295 1.00 67.25 93 ALA A C 1
ATOM 731 O O . ALA A 1 93 ? 11.557 0.898 11.093 1.00 67.25 93 ALA A O 1
ATOM 732 N N . GLU A 1 94 ? 12.246 -0.461 12.752 1.00 69.50 94 GLU A N 1
ATOM 733 C CA . GLU A 1 94 ? 12.662 -1.571 11.893 1.00 69.50 94 GLU A CA 1
ATOM 734 C C . GLU A 1 94 ? 11.463 -2.194 11.164 1.00 69.50 94 GLU A C 1
ATOM 736 O O . GLU A 1 94 ? 11.493 -2.388 9.945 1.00 69.50 94 GLU A O 1
ATOM 741 N N . TRP A 1 95 ? 10.341 -2.394 11.863 1.00 73.56 95 TRP A N 1
ATOM 742 C CA . TRP A 1 95 ? 9.130 -2.941 11.249 1.00 73.56 95 TRP A CA 1
ATOM 743 C C . TRP A 1 95 ? 8.544 -2.048 10.150 1.00 73.56 95 TRP A C 1
ATOM 745 O O . TRP A 1 95 ? 8.033 -2.545 9.142 1.00 73.56 95 TRP A O 1
ATOM 755 N N . LYS A 1 96 ? 8.632 -0.720 10.298 1.00 78.25 96 LYS A N 1
ATOM 756 C CA . LYS A 1 96 ? 8.219 0.218 9.242 1.00 78.25 96 LYS A CA 1
ATOM 757 C C . LYS A 1 96 ? 9.001 -0.006 7.950 1.00 78.25 96 LYS A C 1
ATOM 759 O O . LYS A 1 96 ? 8.404 0.055 6.877 1.00 78.25 96 LYS A O 1
ATOM 764 N N . CYS A 1 97 ? 10.299 -0.284 8.057 1.00 83.25 97 CYS A N 1
ATOM 765 C CA . CYS A 1 97 ? 11.151 -0.553 6.904 1.00 83.25 97 CYS A CA 1
ATOM 766 C C . CYS A 1 97 ? 10.772 -1.875 6.237 1.00 83.25 97 CYS A C 1
ATOM 768 O O . CYS A 1 97 ? 10.500 -1.894 5.040 1.00 83.25 97 CYS A O 1
ATOM 770 N N . ILE A 1 98 ? 10.599 -2.936 7.029 1.00 81.06 98 ILE A N 1
ATOM 771 C CA . ILE A 1 98 ? 10.173 -4.259 6.544 1.00 81.06 98 ILE A CA 1
ATOM 772 C C . ILE A 1 98 ? 8.836 -4.176 5.790 1.00 81.06 98 ILE A C 1
ATOM 774 O O . ILE A 1 98 ? 8.682 -4.743 4.707 1.00 81.06 98 ILE A O 1
ATOM 778 N N . LYS A 1 99 ? 7.851 -3.450 6.336 1.00 81.12 99 LYS A N 1
ATOM 779 C CA . LYS A 1 99 ? 6.540 -3.286 5.687 1.00 81.12 99 LYS A CA 1
ATOM 780 C C . LYS A 1 99 ? 6.622 -2.474 4.401 1.00 81.12 99 LYS A C 1
ATOM 782 O O . LYS A 1 99 ? 5.910 -2.800 3.455 1.00 81.12 99 LYS A O 1
ATOM 787 N N . TYR A 1 100 ? 7.450 -1.435 4.376 1.00 87.31 100 TYR A N 1
ATOM 788 C CA . TYR A 1 100 ? 7.637 -0.610 3.191 1.00 87.31 100 TYR A CA 1
ATOM 789 C C . TYR A 1 100 ? 8.340 -1.394 2.074 1.00 87.31 100 TYR A C 1
ATOM 791 O O . TYR A 1 100 ? 7.825 -1.441 0.961 1.00 87.31 100 TYR A O 1
ATOM 799 N N . GLU A 1 101 ? 9.447 -2.083 2.380 1.00 85.75 101 GLU A N 1
ATOM 800 C CA . GLU A 1 101 ? 10.185 -2.918 1.420 1.00 85.75 101 GLU A CA 1
ATOM 801 C C . GLU A 1 101 ? 9.327 -4.040 0.834 1.00 85.75 101 GLU A C 1
ATOM 803 O O . GLU A 1 101 ? 9.376 -4.284 -0.371 1.00 85.75 101 GLU A O 1
ATOM 808 N N . GLY A 1 102 ? 8.492 -4.681 1.658 1.00 83.19 102 GLY A N 1
ATOM 809 C CA . GLY A 1 102 ? 7.574 -5.729 1.208 1.00 83.19 102 GLY A CA 1
ATOM 810 C C . GLY A 1 102 ? 6.506 -5.256 0.212 1.00 83.19 102 GLY A C 1
ATOM 811 O O . GLY A 1 102 ? 5.891 -6.088 -0.448 1.00 83.19 102 GLY A O 1
ATOM 812 N N . GLY A 1 103 ? 6.280 -3.943 0.093 1.00 86.00 103 GLY A N 1
ATOM 813 C CA . GLY A 1 103 ? 5.358 -3.344 -0.875 1.00 86.00 103 GLY A CA 1
ATOM 814 C C . GLY A 1 103 ? 6.019 -2.822 -2.156 1.00 86.00 103 GLY A C 1
ATOM 815 O O . GLY A 1 103 ? 5.315 -2.302 -3.023 1.00 86.00 103 GLY A O 1
ATOM 816 N N . LEU A 1 104 ? 7.347 -2.910 -2.290 1.00 90.25 104 LEU A N 1
ATOM 817 C CA . LEU A 1 104 ? 8.066 -2.353 -3.439 1.00 90.25 104 LEU A CA 1
ATOM 818 C C . LEU A 1 104 ? 7.961 -3.239 -4.684 1.00 90.25 104 LEU A C 1
ATOM 820 O O . LEU A 1 104 ? 7.925 -4.466 -4.613 1.00 90.25 104 LEU A O 1
ATOM 824 N N . ARG A 1 105 ? 7.969 -2.602 -5.862 1.00 90.31 105 ARG A N 1
ATOM 825 C CA . ARG A 1 105 ? 8.113 -3.309 -7.145 1.00 90.31 105 ARG A CA 1
ATOM 826 C C . ARG A 1 105 ? 9.468 -4.020 -7.188 1.00 90.31 105 ARG A C 1
ATOM 828 O O . ARG A 1 105 ? 10.462 -3.460 -6.737 1.00 90.31 105 ARG A O 1
ATOM 835 N N . SER A 1 106 ? 9.518 -5.220 -7.766 1.00 88.38 106 SER A N 1
ATOM 836 C CA . SER A 1 106 ? 10.698 -6.101 -7.715 1.00 88.38 106 SER A CA 1
ATOM 837 C C . SER A 1 106 ? 11.968 -5.487 -8.310 1.00 88.38 106 SER A C 1
ATOM 839 O O . SER A 1 106 ? 13.064 -5.743 -7.821 1.00 88.38 106 SER A O 1
ATOM 841 N N . ASP A 1 107 ? 11.834 -4.662 -9.348 1.00 89.00 107 ASP A N 1
ATOM 842 C CA . ASP A 1 107 ? 12.948 -3.915 -9.929 1.00 89.00 107 ASP A CA 1
ATOM 843 C C . ASP A 1 107 ? 13.512 -2.901 -8.930 1.00 89.00 107 ASP A C 1
ATOM 845 O O . ASP A 1 107 ? 14.704 -2.930 -8.664 1.00 89.00 107 ASP A O 1
ATOM 849 N N . ILE A 1 108 ? 12.670 -2.087 -8.293 1.00 91.81 108 ILE A N 1
ATOM 850 C CA . ILE A 1 108 ? 13.084 -1.121 -7.263 1.00 91.81 108 ILE A CA 1
ATOM 851 C C . ILE A 1 108 ? 13.631 -1.846 -6.025 1.00 91.81 108 ILE A C 1
ATOM 853 O O . ILE A 1 108 ? 14.676 -1.477 -5.492 1.00 91.81 108 ILE A O 1
ATOM 857 N N . GLN A 1 109 ? 12.967 -2.919 -5.597 1.00 90.19 109 GLN A N 1
ATOM 858 C CA . GLN A 1 109 ? 13.392 -3.736 -4.465 1.00 90.19 109 GLN A CA 1
ATOM 859 C C . GLN A 1 109 ? 14.789 -4.326 -4.692 1.00 90.19 109 GLN A C 1
ATOM 861 O O . GLN A 1 109 ? 15.591 -4.346 -3.764 1.00 90.19 109 GLN A O 1
ATOM 866 N N . SER A 1 110 ? 15.120 -4.735 -5.924 1.00 90.75 110 SER A N 1
ATOM 867 C CA . SER A 1 110 ? 16.453 -5.257 -6.255 1.00 90.75 110 SER A CA 1
ATOM 868 C C . SER A 1 110 ? 17.582 -4.239 -6.047 1.00 90.75 110 SER A C 1
ATOM 870 O O . SER A 1 110 ? 18.704 -4.633 -5.733 1.00 90.75 110 SER A O 1
ATOM 872 N N . PHE A 1 111 ? 17.285 -2.939 -6.157 1.00 88.56 111 PHE A N 1
ATOM 873 C CA . PHE A 1 111 ? 18.240 -1.873 -5.849 1.00 88.56 111 PHE A CA 1
ATOM 874 C C . PHE A 1 111 ? 18.364 -1.629 -4.347 1.00 88.56 111 PHE A C 1
ATOM 876 O O . PHE A 1 111 ? 19.463 -1.406 -3.852 1.00 88.56 111 PHE A O 1
ATOM 883 N N . VAL A 1 112 ? 17.242 -1.630 -3.630 1.00 89.31 112 VAL A N 1
ATOM 884 C CA . VAL A 1 112 ? 17.181 -1.138 -2.248 1.00 89.31 112 VAL A CA 1
ATOM 885 C C . VAL A 1 112 ? 17.496 -2.231 -1.222 1.00 89.31 112 VAL A C 1
ATOM 887 O O . VAL A 1 112 ? 18.174 -1.950 -0.238 1.00 89.31 112 VAL A O 1
ATOM 890 N N . ALA A 1 113 ? 17.089 -3.480 -1.467 1.00 86.75 113 ALA A N 1
ATOM 891 C CA . ALA A 1 113 ? 17.262 -4.587 -0.521 1.00 86.75 113 ALA A CA 1
ATOM 892 C C . ALA A 1 113 ? 18.729 -4.859 -0.111 1.00 86.75 113 ALA A C 1
ATOM 894 O O . ALA A 1 113 ? 18.971 -5.080 1.075 1.00 86.75 113 ALA A O 1
ATOM 895 N N . PRO A 1 114 ? 19.739 -4.782 -1.005 1.00 90.44 114 PRO A N 1
ATOM 896 C CA . PRO A 1 114 ? 21.142 -4.962 -0.614 1.00 90.44 114 PRO A CA 1
ATOM 897 C C . PRO A 1 114 ? 21.695 -3.859 0.302 1.00 90.44 114 PRO A C 1
ATOM 899 O O . PRO A 1 114 ? 22.821 -3.974 0.777 1.00 90.44 114 PRO A O 1
ATOM 902 N N . MET A 1 115 ? 20.954 -2.764 0.503 1.00 87.19 115 MET A N 1
ATOM 903 C CA . MET A 1 115 ? 21.400 -1.610 1.287 1.00 87.19 115 MET A CA 1
ATOM 904 C C . MET A 1 115 ? 21.036 -1.702 2.780 1.00 87.19 115 MET A C 1
ATOM 906 O O . MET A 1 115 ? 21.423 -0.802 3.522 1.00 87.19 115 MET A O 1
ATOM 910 N N . GLU A 1 116 ? 20.291 -2.735 3.203 1.00 82.50 116 GLU A N 1
ATOM 911 C CA . GLU A 1 116 ? 19.918 -3.038 4.602 1.00 82.50 116 GLU A CA 1
ATOM 912 C C . GLU A 1 116 ? 19.461 -1.812 5.429 1.00 82.50 116 GLU A C 1
ATOM 914 O O . GLU 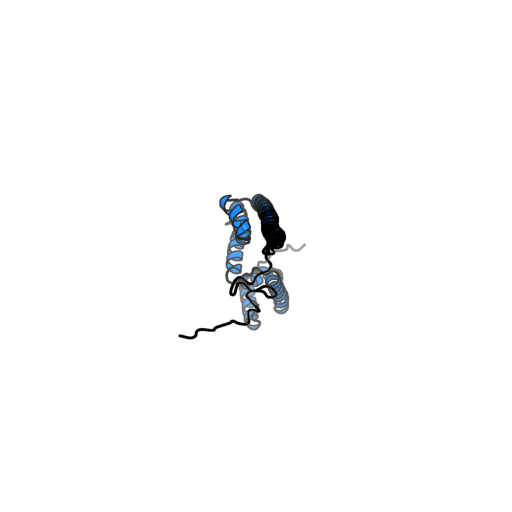A 1 116 ? 19.963 -1.535 6.522 1.00 82.50 116 GLU A O 1
ATOM 919 N N . ILE A 1 117 ? 18.509 -1.032 4.905 1.00 84.62 117 ILE A N 1
ATOM 920 C CA . ILE A 1 117 ? 18.122 0.254 5.501 1.00 84.62 117 ILE A CA 1
ATOM 921 C C . ILE A 1 117 ? 17.132 0.046 6.647 1.00 84.62 117 ILE A C 1
ATOM 923 O O . ILE A 1 117 ? 16.029 -0.456 6.454 1.00 84.62 117 ILE A O 1
ATOM 927 N N . ARG A 1 118 ? 17.491 0.525 7.840 1.00 80.06 118 ARG A N 1
ATOM 928 C CA . ARG A 1 118 ? 16.664 0.389 9.055 1.00 80.06 118 ARG A CA 1
ATOM 929 C C . ARG A 1 118 ? 15.893 1.653 9.440 1.00 80.06 118 ARG A C 1
ATOM 931 O O . ARG A 1 118 ? 15.103 1.636 10.380 1.00 80.06 118 ARG A O 1
ATOM 938 N N . VAL A 1 119 ? 16.108 2.755 8.717 1.00 87.12 119 VAL A N 1
ATOM 939 C CA . VAL A 1 119 ? 15.446 4.045 8.954 1.00 87.12 119 VAL A CA 1
ATOM 940 C C . VAL A 1 119 ? 14.466 4.346 7.821 1.00 87.12 119 VAL A C 1
ATOM 942 O O . VAL A 1 119 ? 14.870 4.522 6.673 1.00 87.12 119 VAL A O 1
ATOM 945 N N . LEU A 1 120 ? 13.173 4.474 8.146 1.00 84.88 120 LEU A N 1
ATOM 946 C CA . LEU A 1 120 ? 12.111 4.618 7.139 1.00 84.88 120 LEU A CA 1
ATOM 947 C C . LEU A 1 120 ? 12.316 5.831 6.218 1.00 84.88 120 LEU A C 1
ATOM 949 O O . LEU A 1 120 ? 12.090 5.732 5.017 1.00 84.88 120 LEU A O 1
ATOM 953 N N . SER A 1 121 ? 12.738 6.979 6.753 1.00 89.81 121 SER A N 1
ATOM 954 C CA . SER A 1 121 ? 12.962 8.184 5.941 1.00 89.81 121 SER A CA 1
ATOM 955 C C . SER A 1 121 ? 14.082 7.989 4.917 1.00 89.81 121 SER A C 1
ATOM 957 O O . SER A 1 121 ? 13.962 8.419 3.769 1.00 89.81 121 SER A O 1
ATOM 959 N N . GLU A 1 122 ? 15.151 7.302 5.314 1.00 91.88 122 GLU A N 1
ATOM 960 C CA . GLU A 1 122 ? 16.253 6.949 4.428 1.00 91.88 122 GLU A CA 1
ATOM 961 C C . GLU A 1 122 ? 15.795 5.941 3.371 1.00 91.88 122 GLU A C 1
ATOM 963 O O . GLU A 1 122 ? 16.070 6.129 2.186 1.00 91.88 122 GLU A O 1
ATOM 968 N N . LEU A 1 123 ? 15.027 4.929 3.778 1.00 92.69 123 LEU A N 1
ATOM 969 C CA . LEU A 1 123 ? 14.480 3.910 2.890 1.00 92.69 123 LEU A CA 1
ATOM 970 C C . LEU A 1 123 ? 13.574 4.517 1.814 1.00 92.69 123 LEU A C 1
ATOM 972 O O . LEU A 1 123 ? 13.746 4.234 0.628 1.00 92.69 123 LEU A O 1
ATOM 976 N N . VAL A 1 124 ? 12.658 5.405 2.205 1.00 92.00 124 VAL A N 1
ATOM 977 C CA . VAL A 1 124 ? 11.775 6.131 1.281 1.00 92.00 124 VAL A CA 1
ATOM 978 C C . VAL A 1 124 ? 12.594 6.976 0.305 1.00 92.00 124 VAL A C 1
ATOM 980 O O . VAL A 1 124 ? 12.338 6.956 -0.900 1.00 92.00 124 VAL A O 1
ATOM 983 N N . ASN A 1 125 ? 13.614 7.692 0.789 1.00 93.62 125 ASN A N 1
ATOM 984 C CA . ASN A 1 125 ? 14.446 8.515 -0.084 1.00 93.62 125 ASN A CA 1
ATOM 985 C C . ASN A 1 125 ? 15.254 7.672 -1.082 1.00 93.62 125 ASN A C 1
ATOM 987 O O . ASN A 1 125 ? 15.299 8.013 -2.263 1.00 93.62 125 ASN A O 1
ATOM 991 N N . LYS A 1 126 ? 15.860 6.561 -0.646 1.00 91.62 126 LYS A N 1
ATOM 992 C CA . LYS A 1 126 ? 16.605 5.672 -1.552 1.00 91.62 126 LYS A CA 1
ATOM 993 C C . LYS A 1 126 ? 15.689 4.972 -2.550 1.00 91.62 126 LYS A C 1
ATOM 995 O O . LYS A 1 126 ? 16.046 4.864 -3.716 1.00 91.62 126 LYS A O 1
ATOM 1000 N N . THR A 1 127 ? 14.488 4.587 -2.130 1.00 93.94 127 THR A N 1
ATOM 1001 C CA . THR A 1 127 ? 13.467 4.015 -3.018 1.00 93.94 127 THR A CA 1
ATOM 1002 C C . THR A 1 127 ? 13.054 5.003 -4.104 1.00 93.94 127 THR A C 1
ATOM 1004 O O . THR A 1 127 ? 13.006 4.634 -5.273 1.00 93.94 127 THR A O 1
ATOM 1007 N N . ARG A 1 128 ? 12.843 6.279 -3.752 1.00 94.50 128 ARG A N 1
ATOM 1008 C CA . ARG A 1 128 ? 12.565 7.349 -4.723 1.00 94.50 128 ARG A CA 1
ATOM 1009 C C . ARG A 1 128 ? 13.694 7.502 -5.746 1.00 94.50 128 ARG A C 1
ATOM 1011 O O . ARG A 1 128 ? 13.427 7.641 -6.935 1.00 94.50 128 ARG A O 1
ATOM 1018 N N . ILE A 1 129 ? 14.948 7.470 -5.292 1.00 92.88 129 ILE A N 1
ATOM 1019 C CA . ILE A 1 129 ? 16.117 7.548 -6.182 1.00 92.88 129 ILE A CA 1
ATOM 1020 C C . ILE A 1 129 ? 16.166 6.323 -7.105 1.00 92.88 129 ILE A C 1
ATOM 1022 O O . ILE A 1 129 ? 16.343 6.473 -8.310 1.00 92.88 129 ILE A O 1
ATOM 1026 N N . ALA A 1 130 ? 15.959 5.120 -6.565 1.00 91.94 130 ALA A N 1
ATOM 1027 C CA . ALA A 1 130 ? 15.930 3.888 -7.347 1.00 91.94 130 ALA A CA 1
ATOM 1028 C C . ALA A 1 130 ? 14.812 3.902 -8.406 1.00 91.94 130 ALA A C 1
ATOM 1030 O O . ALA A 1 130 ? 15.032 3.480 -9.539 1.00 91.94 130 ALA A O 1
ATOM 1031 N N . GLU A 1 131 ? 13.638 4.442 -8.079 1.00 92.69 131 GLU A N 1
ATOM 1032 C CA . GLU A 1 131 ? 12.543 4.621 -9.034 1.00 92.69 131 GLU A CA 1
ATOM 1033 C C . GLU A 1 131 ? 12.937 5.538 -10.204 1.00 92.69 131 GLU A C 1
ATOM 1035 O O . GLU A 1 131 ? 12.640 5.240 -11.364 1.00 92.69 131 GLU A O 1
ATOM 1040 N N . GLU A 1 132 ? 13.634 6.638 -9.919 1.00 91.56 132 GLU A N 1
ATOM 1041 C CA . GLU A 1 132 ? 14.152 7.546 -10.941 1.00 91.56 132 GLU A CA 1
ATOM 1042 C C . GLU A 1 132 ? 15.235 6.877 -11.802 1.00 91.56 132 GLU A C 1
ATOM 1044 O O . GLU A 1 132 ? 15.194 6.987 -13.028 1.00 91.56 132 GLU A O 1
ATOM 1049 N N . CYS A 1 133 ? 16.149 6.111 -11.195 1.00 88.38 133 CYS A N 1
ATOM 1050 C CA . CYS A 1 133 ? 17.151 5.326 -11.919 1.00 88.38 133 CYS A CA 1
ATOM 1051 C C . CYS A 1 133 ? 16.501 4.343 -12.898 1.00 88.38 133 CYS A C 1
ATOM 1053 O O . CYS A 1 133 ? 16.811 4.363 -14.088 1.00 88.38 133 CYS A O 1
ATOM 1055 N N . VAL A 1 134 ? 15.541 3.544 -12.426 1.00 89.12 134 VAL A N 1
ATOM 1056 C CA . VAL A 1 134 ? 14.799 2.588 -13.261 1.00 89.12 134 VAL A CA 1
ATOM 1057 C C . VAL A 1 134 ? 14.086 3.297 -14.415 1.00 89.12 134 VAL A C 1
ATOM 1059 O O . VAL A 1 134 ? 14.108 2.826 -15.556 1.00 89.12 134 VAL A O 1
ATOM 1062 N N . ARG A 1 135 ? 13.469 4.452 -14.146 1.00 88.94 135 ARG A N 1
ATOM 1063 C CA . ARG A 1 135 ? 12.767 5.251 -15.157 1.00 88.94 135 ARG A CA 1
ATOM 1064 C C . ARG A 1 135 ? 13.723 5.790 -16.221 1.00 88.94 135 ARG A C 1
ATOM 1066 O O . ARG A 1 135 ? 13.435 5.674 -17.411 1.00 88.94 135 ARG A O 1
ATOM 1073 N N . ASN A 1 136 ? 14.868 6.328 -15.811 1.00 86.50 136 ASN A N 1
ATOM 1074 C CA . ASN A 1 136 ? 15.884 6.859 -16.718 1.00 86.50 136 ASN A CA 1
ATOM 1075 C C . ASN A 1 136 ? 16.518 5.753 -17.570 1.00 86.50 136 ASN A C 1
ATOM 1077 O O . ASN A 1 136 ? 16.715 5.933 -18.771 1.00 86.50 136 ASN A O 1
ATOM 1081 N N . GLU A 1 137 ? 16.765 4.577 -16.991 1.00 84.69 137 GLU A N 1
ATOM 1082 C CA . GLU A 1 137 ? 17.218 3.406 -17.744 1.00 84.69 137 GLU A CA 1
ATOM 1083 C C . GLU A 1 137 ? 16.192 2.949 -18.785 1.00 84.69 137 GLU A C 1
ATOM 1085 O O . GLU A 1 137 ? 16.565 2.570 -19.898 1.00 84.69 137 GLU A O 1
ATOM 1090 N N . ALA A 1 138 ? 14.899 2.979 -18.451 1.00 84.12 138 ALA A N 1
ATOM 1091 C CA . ALA A 1 138 ? 13.842 2.643 -19.397 1.00 84.12 138 ALA A CA 1
ATOM 1092 C C . ALA A 1 138 ? 13.811 3.624 -20.583 1.00 84.12 138 ALA A C 1
ATOM 1094 O O . ALA A 1 138 ? 13.659 3.189 -21.727 1.00 84.12 138 ALA A O 1
ATOM 1095 N 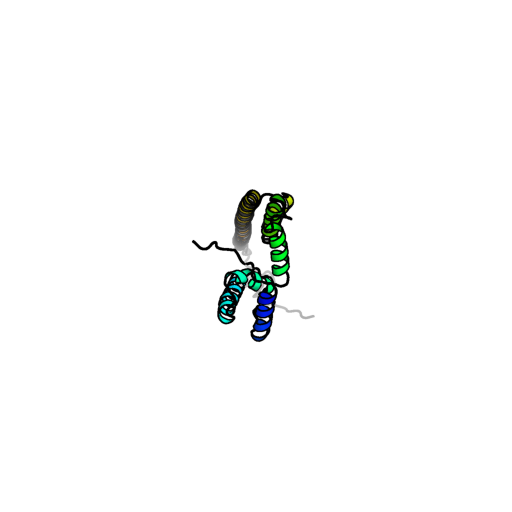N . LEU A 1 139 ? 14.012 4.923 -20.343 1.00 79.25 139 LEU A N 1
ATOM 1096 C CA . LEU A 1 139 ? 14.116 5.932 -21.404 1.00 79.25 139 LEU A CA 1
ATOM 1097 C C . LEU A 1 139 ? 15.362 5.711 -22.279 1.00 79.25 139 LEU A C 1
ATOM 1099 O O . LEU A 1 139 ? 15.242 5.624 -23.499 1.00 79.25 139 LEU A O 1
ATOM 1103 N N . ALA A 1 140 ? 16.531 5.490 -21.671 1.00 80.38 140 ALA A N 1
ATOM 1104 C CA . ALA A 1 140 ? 17.773 5.238 -22.405 1.00 80.38 140 ALA A CA 1
ATOM 1105 C C . ALA A 1 140 ? 17.715 3.960 -23.268 1.00 80.38 140 ALA A C 1
ATOM 1107 O O . ALA A 1 140 ? 18.245 3.918 -24.382 1.00 80.38 140 ALA A O 1
ATOM 1108 N N . LYS A 1 141 ? 17.042 2.905 -22.786 1.00 81.69 141 LYS A N 1
ATOM 1109 C CA . LYS A 1 141 ? 16.809 1.676 -23.563 1.00 81.69 141 LYS A CA 1
ATOM 1110 C C . LYS A 1 141 ? 15.910 1.928 -24.776 1.00 81.69 141 LYS A C 1
ATOM 1112 O O . LYS A 1 141 ? 16.174 1.356 -25.832 1.00 81.69 141 LYS A O 1
ATOM 1117 N N . ASN A 1 142 ? 14.897 2.790 -24.654 1.00 74.62 142 ASN A N 1
ATOM 1118 C CA . ASN A 1 142 ? 14.038 3.166 -25.781 1.00 74.62 142 ASN A CA 1
ATOM 1119 C C . ASN A 1 142 ? 14.813 3.952 -26.849 1.00 74.62 142 ASN A C 1
ATOM 1121 O O . ASN A 1 142 ? 14.687 3.635 -28.032 1.00 74.62 142 ASN A O 1
ATOM 1125 N N . ASP A 1 143 ? 15.669 4.894 -26.449 1.00 73.56 143 ASP A N 1
ATOM 1126 C CA . ASP A 1 143 ? 16.498 5.663 -27.387 1.00 73.56 143 ASP A CA 1
ATOM 1127 C C . ASP A 1 143 ? 17.475 4.767 -28.161 1.00 73.56 143 ASP A C 1
ATOM 1129 O O . ASP A 1 143 ? 17.569 4.852 -29.390 1.00 73.56 143 ASP A O 1
ATOM 1133 N N . ASN A 1 144 ? 18.154 3.847 -27.468 1.00 72.25 144 ASN A N 1
ATOM 1134 C CA . ASN A 1 144 ? 19.047 2.877 -28.106 1.00 72.25 144 ASN A CA 1
ATOM 1135 C C . ASN A 1 144 ? 18.286 1.912 -29.026 1.00 72.25 144 ASN A C 1
ATOM 1137 O O . ASN A 1 144 ? 18.738 1.627 -30.136 1.00 72.25 144 ASN A O 1
ATOM 1141 N N . GLN A 1 145 ? 17.114 1.426 -28.607 1.00 72.31 145 GLN A N 1
ATOM 1142 C CA . GLN A 1 145 ? 16.285 0.544 -29.427 1.00 72.31 145 GLN A CA 1
ATOM 1143 C C . GLN A 1 145 ? 15.786 1.245 -30.698 1.00 72.31 145 GLN A C 1
ATOM 1145 O O . GLN A 1 145 ? 15.809 0.650 -31.778 1.00 72.31 145 GLN A O 1
ATOM 1150 N N . GLU A 1 146 ? 15.374 2.507 -30.594 1.00 71.12 146 GLU A N 1
ATOM 1151 C CA . GLU A 1 146 ? 14.956 3.317 -31.737 1.00 71.12 146 GLU A CA 1
ATOM 1152 C C . GLU A 1 146 ? 16.136 3.660 -32.656 1.00 71.12 146 GLU A C 1
ATOM 1154 O O . GLU A 1 146 ? 16.000 3.664 -33.881 1.00 71.12 146 GLU A O 1
ATOM 1159 N N . SER A 1 147 ? 17.325 3.889 -32.095 1.00 73.12 147 SER A N 1
ATOM 1160 C CA . SER A 1 147 ? 18.559 4.031 -32.874 1.00 73.12 147 SER A CA 1
ATOM 1161 C C . SER A 1 147 ? 18.845 2.769 -33.701 1.00 73.12 147 SER A C 1
ATOM 1163 O O . SER A 1 147 ? 18.944 2.834 -34.927 1.00 73.12 147 SER A O 1
ATOM 1165 N N . HIS A 1 148 ? 18.828 1.589 -33.072 1.00 72.12 148 HIS A N 1
ATOM 1166 C CA . HIS A 1 148 ? 19.041 0.315 -33.767 1.00 72.12 148 HIS A CA 1
ATOM 1167 C C . HIS A 1 148 ? 17.971 0.010 -34.831 1.00 72.12 148 HIS A C 1
ATOM 1169 O O . HIS A 1 148 ? 18.289 -0.535 -35.892 1.00 72.12 148 HIS A O 1
ATOM 1175 N N . ARG A 1 149 ? 16.703 0.377 -34.592 1.00 71.75 149 ARG A N 1
ATOM 1176 C CA . ARG A 1 149 ? 15.623 0.252 -35.591 1.00 71.75 149 ARG A CA 1
ATOM 1177 C C . ARG A 1 149 ? 15.871 1.138 -36.810 1.00 71.75 149 ARG A C 1
ATOM 1179 O O .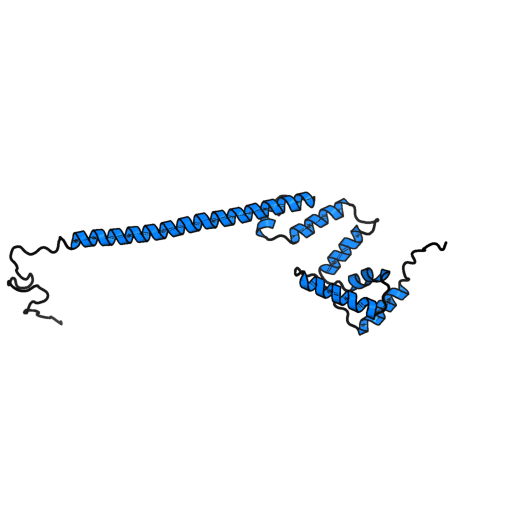 ARG A 1 149 ? 15.731 0.667 -37.944 1.00 71.75 149 ARG A O 1
ATOM 1186 N N . ARG A 1 150 ? 16.269 2.396 -36.593 1.00 70.25 150 ARG A N 1
ATOM 1187 C CA . ARG A 1 150 ? 16.592 3.347 -37.667 1.00 70.25 150 ARG A CA 1
ATOM 1188 C C . ARG A 1 150 ? 17.796 2.892 -38.483 1.00 70.25 150 ARG A C 1
ATOM 1190 O O . ARG A 1 150 ? 17.730 2.948 -39.710 1.00 70.25 150 ARG A O 1
ATOM 1197 N N . ASP A 1 151 ? 18.823 2.348 -37.838 1.00 70.12 151 ASP A N 1
ATOM 1198 C CA . ASP A 1 151 ? 19.995 1.794 -38.519 1.00 70.12 151 ASP A CA 1
ATOM 1199 C C . ASP A 1 151 ? 19.641 0.587 -39.390 1.00 70.12 151 ASP A C 1
ATOM 1201 O O . ASP A 1 151 ? 20.100 0.478 -40.531 1.00 70.12 151 ASP A O 1
ATOM 1205 N N . HIS A 1 152 ? 18.786 -0.318 -38.904 1.00 70.12 152 HIS A N 1
ATOM 1206 C CA . HIS A 1 152 ? 18.334 -1.452 -39.711 1.00 70.12 152 HIS A CA 1
ATOM 1207 C C . HIS A 1 152 ? 17.518 -0.982 -40.926 1.00 70.12 152 HIS A C 1
ATOM 1209 O O . HIS A 1 152 ? 17.730 -1.456 -42.044 1.00 70.12 152 HIS A O 1
ATOM 1215 N N . HIS A 1 153 ? 16.619 -0.011 -40.742 1.00 69.69 153 HIS A N 1
ATOM 1216 C CA . HIS A 1 153 ? 15.832 0.557 -41.838 1.00 69.69 153 HIS A CA 1
ATOM 1217 C C . HIS A 1 153 ? 16.710 1.287 -42.872 1.00 69.69 153 HIS A C 1
ATOM 1219 O O . HIS A 1 153 ? 16.544 1.089 -44.077 1.00 69.69 153 HIS A O 1
ATOM 1225 N N . GLN A 1 154 ? 17.696 2.072 -42.426 1.00 72.75 154 GLN A N 1
ATOM 1226 C CA . GLN A 1 154 ? 18.641 2.757 -43.313 1.00 72.75 154 GLN A CA 1
ATOM 1227 C C . GLN A 1 154 ? 19.545 1.778 -44.070 1.00 72.75 154 GLN A C 1
ATOM 1229 O O . GLN A 1 154 ? 19.777 1.966 -45.265 1.00 72.75 154 GLN A O 1
ATOM 1234 N N . ASN A 1 155 ? 20.000 0.695 -43.434 1.00 66.69 155 ASN A N 1
ATOM 1235 C CA . ASN A 1 155 ? 20.780 -0.344 -44.109 1.00 66.69 155 ASN A CA 1
ATOM 1236 C C . ASN A 1 155 ? 19.962 -1.087 -45.176 1.00 66.69 155 ASN A C 1
ATOM 1238 O O . ASN A 1 155 ? 20.466 -1.323 -46.277 1.00 66.69 155 ASN A O 1
ATOM 1242 N N . LEU A 1 156 ? 18.689 -1.402 -44.905 1.00 66.25 156 LEU A N 1
ATOM 1243 C CA . LEU A 1 156 ? 17.785 -1.974 -45.912 1.00 66.25 156 LEU A CA 1
ATOM 1244 C C . LEU A 1 156 ? 17.549 -1.007 -47.085 1.00 66.25 156 LEU A C 1
ATOM 1246 O O . LEU A 1 156 ? 17.593 -1.424 -48.246 1.00 66.25 156 LEU A O 1
ATOM 1250 N N . ALA A 1 157 ? 17.358 0.286 -46.804 1.00 66.44 157 ALA A N 1
ATOM 1251 C CA . ALA A 1 157 ? 17.182 1.313 -47.829 1.00 66.44 157 ALA A CA 1
ATOM 1252 C C . ALA A 1 157 ? 18.442 1.488 -48.700 1.00 66.44 157 ALA A C 1
ATOM 1254 O O . ALA A 1 157 ? 18.340 1.529 -49.930 1.00 66.44 157 ALA A O 1
ATOM 1255 N N . ARG A 1 158 ? 19.636 1.506 -48.089 1.00 60.16 158 ARG A N 1
ATOM 1256 C CA . ARG A 1 158 ? 20.926 1.589 -48.797 1.00 60.16 158 ARG A CA 1
ATOM 1257 C C . ARG A 1 158 ? 21.179 0.355 -49.665 1.00 60.16 158 ARG A C 1
ATOM 1259 O O . ARG A 1 158 ? 21.574 0.491 -50.822 1.00 60.16 158 ARG A O 1
ATOM 1266 N N . ARG A 1 159 ? 20.869 -0.842 -49.152 1.00 57.22 159 ARG A N 1
ATOM 1267 C CA . ARG A 1 159 ? 20.976 -2.105 -49.902 1.00 57.22 159 ARG A CA 1
ATOM 1268 C C . ARG A 1 159 ? 20.031 -2.128 -51.107 1.00 57.22 159 ARG A C 1
ATOM 1270 O O . ARG A 1 159 ? 20.436 -2.531 -52.192 1.00 57.22 159 ARG A O 1
ATOM 1277 N N . SER A 1 160 ? 18.802 -1.633 -50.960 1.00 59.28 160 SER A N 1
ATOM 1278 C CA . SER A 1 160 ? 17.854 -1.491 -52.077 1.00 59.28 160 SER A CA 1
ATOM 1279 C C . SER A 1 160 ? 18.354 -0.513 -53.155 1.00 59.28 160 SER A C 1
ATOM 1281 O O . SER A 1 160 ? 18.214 -0.770 -54.353 1.00 59.28 160 SER A O 1
ATOM 1283 N N . GLN A 1 161 ? 19.011 0.583 -52.760 1.00 61.53 161 GLN A N 1
ATOM 1284 C CA . GLN A 1 161 ? 19.625 1.533 -53.697 1.00 61.53 161 GLN A CA 1
ATOM 1285 C C . GLN A 1 161 ? 20.842 0.953 -54.443 1.00 61.53 161 GLN A C 1
ATOM 1287 O O . GLN A 1 161 ? 21.017 1.244 -55.629 1.00 61.53 161 GLN A O 1
ATOM 1292 N N . GLU A 1 162 ? 21.652 0.101 -53.809 1.00 56.59 162 GLU A N 1
ATOM 1293 C CA . GLU A 1 162 ? 22.757 -0.616 -54.472 1.00 56.59 162 GLU A CA 1
ATOM 1294 C C . GLU A 1 162 ? 22.261 -1.595 -55.548 1.00 56.59 162 GLU A C 1
ATOM 1296 O O . GLU A 1 162 ? 22.832 -1.649 -56.643 1.00 56.59 162 GLU A O 1
ATOM 1301 N N . PHE A 1 163 ? 21.151 -2.299 -55.304 1.00 56.00 163 PHE A N 1
ATOM 1302 C CA . PHE A 1 163 ? 20.525 -3.148 -56.326 1.00 56.00 163 PHE A CA 1
ATOM 1303 C C . PHE A 1 163 ? 20.089 -2.336 -57.559 1.00 56.00 163 PHE A C 1
ATOM 1305 O O . PHE A 1 163 ? 20.412 -2.720 -58.685 1.00 56.00 163 PHE A O 1
ATOM 1312 N N . LYS A 1 164 ? 19.486 -1.155 -57.365 1.00 58.47 164 LYS A N 1
ATOM 1313 C CA . LYS A 1 164 ? 19.073 -0.263 -58.470 1.00 58.47 164 LYS A CA 1
ATOM 1314 C C . LYS A 1 164 ? 20.256 0.335 -59.246 1.00 58.47 164 LYS A C 1
ATOM 1316 O O . LYS A 1 164 ? 20.191 0.478 -60.466 1.00 58.47 164 LYS A O 1
ATOM 1321 N N . ARG A 1 165 ? 21.375 0.652 -58.577 1.00 52.84 165 ARG A N 1
ATOM 1322 C CA . ARG A 1 165 ? 22.618 1.100 -59.247 1.00 52.84 165 ARG A CA 1
ATOM 1323 C C . ARG A 1 165 ? 23.233 0.007 -60.125 1.00 52.84 165 ARG A C 1
ATOM 1325 O O . ARG A 1 165 ? 23.785 0.312 -61.181 1.00 52.84 165 ARG A O 1
ATOM 1332 N N . THR A 1 166 ? 23.108 -1.252 -59.713 1.00 51.50 166 THR A N 1
ATOM 1333 C CA . THR A 1 166 ? 23.646 -2.399 -60.455 1.00 51.50 166 THR A CA 1
ATOM 1334 C C . THR A 1 166 ? 22.780 -2.754 -61.673 1.00 51.50 166 THR A C 1
ATOM 1336 O O . THR A 1 166 ? 23.320 -3.119 -62.718 1.00 51.50 166 THR A O 1
ATOM 1339 N N . GLU A 1 167 ? 21.455 -2.583 -61.593 1.00 49.34 167 GLU A N 1
ATOM 1340 C CA . GLU A 1 167 ? 20.544 -2.736 -62.743 1.00 49.34 167 GLU A CA 1
ATOM 1341 C C . GLU A 1 167 ? 20.799 -1.696 -63.842 1.00 49.34 167 GLU A C 1
ATOM 1343 O O . GLU A 1 167 ? 20.880 -2.053 -65.020 1.00 49.34 167 GLU A O 1
ATOM 1348 N N . ASN A 1 168 ? 21.065 -0.439 -63.468 1.00 52.09 168 ASN A N 1
ATOM 1349 C CA . ASN A 1 168 ? 21.416 0.612 -64.430 1.00 52.09 168 ASN A CA 1
ATOM 1350 C C . ASN A 1 168 ? 22.739 0.335 -65.175 1.00 52.09 168 ASN A C 1
ATOM 1352 O O . ASN A 1 168 ? 22.913 0.785 -66.305 1.00 52.09 168 ASN A O 1
ATOM 1356 N N . TYR A 1 169 ? 23.653 -0.456 -64.599 1.00 47.34 169 TYR A N 1
ATOM 1357 C CA . TYR A 1 169 ? 24.890 -0.884 -65.267 1.00 47.34 169 TYR A CA 1
ATOM 1358 C C . TYR A 1 169 ? 24.713 -2.151 -66.130 1.00 47.34 169 TYR A C 1
ATOM 1360 O O . TYR A 1 169 ? 25.519 -2.407 -67.030 1.00 47.34 169 TYR A O 1
ATOM 1368 N N . ARG A 1 170 ? 23.665 -2.955 -65.881 1.00 46.72 170 ARG A N 1
ATOM 1369 C CA . ARG A 1 170 ? 23.332 -4.155 -66.674 1.00 46.72 170 ARG A CA 1
ATOM 1370 C C . ARG A 1 170 ? 22.519 -3.833 -67.925 1.00 46.72 170 ARG A C 1
ATOM 1372 O O . ARG A 1 170 ? 22.718 -4.501 -68.937 1.00 46.72 170 ARG A O 1
ATOM 1379 N N . HIS A 1 171 ? 21.685 -2.791 -67.916 1.00 49.75 171 HIS A N 1
ATOM 1380 C CA . HIS A 1 171 ? 20.975 -2.360 -69.131 1.00 49.75 171 HIS A CA 1
ATOM 1381 C C . HIS A 1 171 ? 21.911 -1.809 -70.222 1.00 49.75 171 HIS A C 1
ATOM 1383 O O . HIS A 1 171 ? 21.626 -1.976 -71.404 1.00 49.75 171 HIS A O 1
ATOM 1389 N N . SER A 1 172 ? 23.085 -1.283 -69.860 1.00 48.69 172 SER A N 1
ATOM 1390 C CA . SER A 1 172 ? 24.104 -0.841 -70.828 1.00 48.69 172 SER A CA 1
ATOM 1391 C C . SER A 1 172 ? 24.947 -1.979 -71.433 1.00 48.69 172 SER A C 1
ATOM 1393 O O . SER A 1 172 ? 25.770 -1.724 -72.309 1.00 48.69 172 SER A O 1
ATOM 1395 N N . ARG A 1 173 ? 24.766 -3.237 -70.989 1.00 47.78 173 ARG A N 1
ATOM 1396 C CA . ARG A 1 173 ? 25.518 -4.422 -71.459 1.00 47.78 173 ARG A CA 1
ATOM 1397 C C . ARG A 1 173 ? 24.673 -5.485 -72.172 1.00 47.78 173 ARG A C 1
ATOM 1399 O O . ARG A 1 173 ? 25.168 -6.581 -72.432 1.00 47.78 173 ARG A O 1
ATOM 1406 N N . LEU A 1 174 ? 23.443 -5.171 -72.586 1.00 46.03 174 LEU A N 1
ATOM 1407 C CA . LEU A 1 174 ? 22.758 -5.959 -73.620 1.00 46.03 174 LEU A CA 1
ATOM 1408 C C . LEU A 1 174 ? 23.327 -5.571 -74.987 1.00 46.03 174 LEU A C 1
ATOM 1410 O O . LEU A 1 174 ? 22.759 -4.800 -75.757 1.00 46.03 174 LEU A O 1
ATOM 1414 N N . HIS A 1 175 ? 24.530 -6.082 -75.235 1.00 51.41 175 HIS A N 1
ATOM 1415 C CA . HIS A 1 175 ? 25.253 -5.953 -76.482 1.00 51.41 175 HIS A CA 1
ATOM 1416 C C . HIS A 1 175 ? 24.368 -6.389 -77.658 1.00 51.41 175 HIS A C 1
ATOM 1418 O O . HIS A 1 175 ? 24.111 -7.576 -77.861 1.00 51.41 175 HIS A O 1
ATOM 1424 N N . LYS A 1 176 ? 23.981 -5.414 -78.491 1.00 49.16 176 LYS A N 1
ATOM 1425 C CA . LYS A 1 176 ? 23.855 -5.624 -79.935 1.00 49.16 176 LYS A CA 1
ATOM 1426 C C . LYS A 1 176 ? 25.089 -6.413 -80.385 1.00 49.16 176 LYS A C 1
ATOM 1428 O O . LYS A 1 176 ? 26.207 -5.902 -80.327 1.00 49.16 176 LYS A O 1
ATOM 1433 N N . ASN A 1 177 ? 24.887 -7.650 -80.827 1.00 47.53 177 ASN A N 1
ATOM 1434 C CA . ASN A 1 177 ? 25.828 -8.314 -81.719 1.00 47.53 177 ASN A CA 1
ATOM 1435 C C . ASN A 1 177 ? 26.093 -7.344 -82.885 1.00 47.53 177 ASN A C 1
ATOM 1437 O O . ASN A 1 177 ? 25.136 -6.909 -83.526 1.00 47.53 177 ASN A O 1
ATOM 1441 N N . LYS A 1 178 ? 27.358 -7.009 -83.176 1.00 55.22 178 LYS A N 1
ATOM 1442 C CA . LYS A 1 178 ? 27.732 -6.145 -84.315 1.00 55.22 178 LYS A CA 1
ATOM 1443 C C . LYS A 1 178 ? 27.268 -6.692 -85.683 1.00 55.22 178 LYS A C 1
ATOM 1445 O O . LYS A 1 178 ? 27.362 -5.974 -86.667 1.00 55.22 178 LYS A O 1
ATOM 1450 N N . GLN A 1 179 ? 26.756 -7.923 -85.741 1.00 56.94 179 GLN A N 1
ATOM 1451 C CA . GLN A 1 179 ? 26.295 -8.621 -86.944 1.00 56.94 179 GLN A CA 1
ATOM 1452 C C . GLN A 1 179 ? 24.771 -8.874 -86.981 1.00 56.94 179 GLN A C 1
ATOM 1454 O O . GLN A 1 179 ? 24.261 -9.299 -88.008 1.00 56.94 179 GLN A O 1
ATOM 1459 N N . GLY A 1 180 ? 24.017 -8.620 -85.898 1.00 64.38 180 GLY A N 1
ATOM 1460 C CA . GLY A 1 180 ? 22.546 -8.758 -85.906 1.00 64.38 180 GLY A CA 1
ATOM 1461 C C . GLY A 1 180 ? 21.996 -10.178 -86.145 1.00 64.38 180 GLY A C 1
ATOM 1462 O O . GLY A 1 180 ? 20.863 -10.311 -86.603 1.00 64.38 180 GLY A O 1
ATOM 1463 N N . LEU A 1 181 ? 22.781 -11.223 -85.849 1.00 67.88 181 LEU A N 1
ATOM 1464 C CA . LEU A 1 181 ? 22.438 -12.631 -86.104 1.00 67.88 181 LEU A CA 1
ATOM 1465 C C . LEU A 1 181 ? 21.932 -13.357 -84.845 1.00 67.88 181 LEU A C 1
ATOM 1467 O O . LEU A 1 181 ? 22.444 -13.133 -83.744 1.00 67.88 181 LEU A O 1
ATOM 1471 N N . CYS A 1 182 ? 20.967 -14.261 -85.023 1.00 71.38 182 CYS A N 1
ATOM 1472 C CA . CYS A 1 182 ? 20.437 -15.163 -84.001 1.00 71.38 182 CYS A CA 1
ATOM 1473 C C . CYS A 1 182 ? 21.492 -16.194 -83.567 1.00 71.38 182 CYS A C 1
ATOM 1475 O O . CYS A 1 182 ? 21.994 -16.953 -84.388 1.00 71.38 182 CYS A O 1
ATOM 1477 N N . TYR A 1 183 ? 21.790 -16.304 -82.269 1.00 67.25 183 TYR A N 1
ATOM 1478 C CA . TYR A 1 183 ? 22.833 -17.219 -81.769 1.00 67.25 183 TYR A CA 1
ATOM 1479 C C . TYR A 1 183 ? 22.503 -18.718 -81.879 1.00 67.25 183 TYR A C 1
ATOM 1481 O O . TYR A 1 183 ? 23.375 -19.542 -81.631 1.00 67.25 183 TYR A O 1
ATOM 1489 N N . ARG A 1 184 ? 21.261 -19.088 -82.217 1.00 66.75 184 ARG A N 1
ATOM 1490 C CA . ARG A 1 184 ? 20.849 -20.496 -82.357 1.00 66.75 184 ARG A CA 1
ATOM 1491 C C . ARG A 1 184 ? 21.018 -21.010 -83.785 1.00 66.75 184 ARG A C 1
ATOM 1493 O O . ARG A 1 184 ? 21.418 -22.150 -83.968 1.00 66.75 184 ARG A O 1
ATOM 1500 N N . CYS A 1 185 ? 20.699 -20.187 -84.780 1.00 73.06 185 CYS A N 1
ATOM 1501 C CA . CYS A 1 185 ? 20.697 -20.579 -86.195 1.00 73.06 185 CYS A CA 1
ATOM 1502 C C . CYS A 1 185 ? 21.621 -19.727 -87.079 1.00 73.06 185 CYS A C 1
ATOM 1504 O O . CYS A 1 185 ? 21.783 -20.023 -88.256 1.00 73.06 185 CYS A O 1
ATOM 1506 N N . GLY A 1 186 ? 22.202 -18.654 -86.541 1.00 70.19 186 GLY A N 1
ATOM 1507 C CA . GLY A 1 186 ? 23.062 -17.728 -87.275 1.00 70.19 186 GLY A CA 1
ATOM 1508 C C . GLY A 1 186 ? 22.330 -16.783 -88.234 1.00 70.19 186 GLY A C 1
ATOM 1509 O O . GLY A 1 186 ? 22.994 -16.013 -88.917 1.00 70.19 186 GLY A O 1
ATOM 1510 N N . SER A 1 187 ? 20.995 -16.802 -88.314 1.00 68.94 187 SER A N 1
ATOM 1511 C CA . SER A 1 187 ? 20.245 -15.976 -89.276 1.00 68.94 187 SER A CA 1
ATOM 1512 C C . SER A 1 187 ? 19.963 -14.556 -88.750 1.00 68.94 187 SER A C 1
ATOM 1514 O O . SER A 1 187 ? 19.693 -14.399 -87.556 1.00 68.94 187 SER A O 1
ATOM 1516 N N . PRO A 1 188 ? 19.985 -13.516 -89.608 1.00 72.50 188 PRO A N 1
ATOM 1517 C CA . PRO A 1 188 ? 19.580 -12.164 -89.226 1.00 72.50 188 PRO A CA 1
ATOM 1518 C C . PRO A 1 188 ? 18.057 -12.042 -89.066 1.00 72.50 188 PRO A C 1
ATOM 1520 O O . PRO A 1 188 ? 17.292 -12.837 -89.609 1.00 72.50 188 PRO A O 1
ATOM 1523 N N . GLY A 1 189 ? 17.606 -11.010 -88.349 1.00 71.31 189 GLY A N 1
ATOM 1524 C CA . GLY A 1 189 ? 16.196 -10.590 -88.333 1.00 71.31 189 GLY A CA 1
ATOM 1525 C C . GLY A 1 189 ? 15.331 -11.126 -87.187 1.00 71.31 189 GLY A C 1
ATOM 1526 O O . GLY A 1 189 ? 14.190 -10.699 -87.060 1.00 71.31 189 GLY A O 1
ATOM 1527 N N . HIS A 1 190 ? 15.852 -11.999 -86.322 1.00 73.69 190 HIS A N 1
ATOM 1528 C CA . HIS A 1 190 ? 15.150 -12.464 -85.120 1.00 73.69 190 HIS A CA 1
ATOM 1529 C C . HIS A 1 190 ? 16.131 -12.790 -83.984 1.00 73.69 190 HIS A C 1
ATOM 1531 O O . HIS A 1 190 ? 17.330 -12.975 -84.207 1.00 73.69 190 HIS A O 1
ATOM 1537 N N . LEU A 1 191 ? 15.628 -12.857 -82.749 1.00 73.50 191 LEU A N 1
ATOM 1538 C CA . LEU A 1 191 ? 16.406 -13.293 -81.588 1.00 73.50 191 LEU A CA 1
ATOM 1539 C C . LEU A 1 191 ? 16.224 -14.795 -81.349 1.00 73.50 191 LEU A C 1
ATOM 1541 O O . LEU A 1 191 ? 15.267 -15.401 -81.810 1.00 73.50 191 LEU A O 1
ATOM 1545 N N . VAL A 1 192 ? 17.116 -15.397 -80.555 1.00 68.75 192 VAL A N 1
ATOM 1546 C CA . VAL A 1 192 ? 17.074 -16.832 -80.194 1.00 68.75 192 VAL A CA 1
ATOM 1547 C C . VAL A 1 192 ? 15.711 -17.286 -79.664 1.00 68.75 192 VAL A C 1
ATOM 1549 O O . VAL A 1 192 ? 15.353 -18.447 -79.845 1.00 68.75 192 VAL A O 1
ATOM 1552 N N . LYS A 1 193 ? 14.973 -16.383 -79.009 1.00 67.06 193 LYS A N 1
ATOM 1553 C CA . LYS A 1 193 ? 13.644 -16.649 -78.446 1.00 67.06 193 LYS A CA 1
ATOM 1554 C C . LYS A 1 193 ? 12.551 -16.793 -79.507 1.00 67.06 193 LYS A C 1
ATOM 1556 O O . LYS A 1 193 ? 11.613 -17.542 -79.284 1.00 67.06 193 LYS A O 1
ATOM 1561 N N . ASP A 1 194 ? 12.724 -16.147 -80.653 1.00 65.38 194 ASP A N 1
ATOM 1562 C CA . ASP A 1 194 ? 11.761 -16.106 -81.756 1.00 65.38 194 ASP A CA 1
ATOM 1563 C C . ASP A 1 194 ? 12.249 -16.960 -82.940 1.00 65.38 194 ASP A C 1
ATOM 1565 O O . ASP A 1 194 ? 11.887 -16.733 -84.092 1.00 65.38 194 ASP A O 1
ATOM 1569 N N . CYS A 1 195 ? 13.148 -17.915 -82.669 1.00 72.69 195 CYS A N 1
ATOM 1570 C CA . CYS A 1 195 ? 13.779 -18.729 -83.697 1.00 72.69 195 CYS A CA 1
ATOM 1571 C C . CYS A 1 195 ? 12.820 -19.828 -84.188 1.00 72.69 195 CYS A C 1
ATOM 1573 O O . CYS A 1 195 ? 12.434 -20.696 -83.395 1.00 72.69 195 CYS A O 1
ATOM 1575 N N . PRO A 1 196 ? 12.480 -19.855 -85.492 1.00 68.69 196 PRO A N 1
ATOM 1576 C CA . PRO A 1 196 ? 11.533 -20.824 -86.044 1.00 68.69 196 PRO A CA 1
ATOM 1577 C C . PRO A 1 196 ? 12.057 -22.269 -86.004 1.00 68.69 196 PRO A C 1
ATOM 1579 O O . PRO A 1 196 ? 11.265 -23.204 -85.996 1.00 68.69 196 PRO A O 1
ATOM 1582 N N . ASN A 1 197 ? 13.376 -22.473 -85.878 1.00 64.12 197 ASN A N 1
ATOM 1583 C CA . ASN A 1 197 ? 13.999 -23.792 -85.696 1.00 64.12 197 ASN A CA 1
ATOM 1584 C C . ASN A 1 197 ? 14.032 -24.223 -84.221 1.00 64.12 197 ASN A C 1
ATOM 1586 O O . ASN A 1 197 ? 15.065 -24.640 -83.686 1.00 64.12 197 ASN A O 1
ATOM 1590 N N . SER A 1 198 ? 12.894 -24.117 -83.544 1.00 56.88 198 SER A N 1
ATOM 1591 C CA . SER A 1 198 ? 12.719 -24.657 -82.198 1.00 56.88 198 SER A CA 1
ATOM 1592 C C . SER A 1 198 ? 12.448 -26.162 -82.281 1.00 56.88 198 SER A C 1
ATOM 1594 O O . SER A 1 198 ? 11.319 -26.607 -82.112 1.00 56.88 198 SER A O 1
ATOM 1596 N N . CYS A 1 199 ? 13.479 -26.966 -82.562 1.00 47.19 199 CYS A N 1
ATOM 1597 C CA . CYS A 1 199 ? 13.390 -28.410 -82.341 1.00 47.19 199 CYS A CA 1
ATOM 1598 C C . CYS A 1 199 ? 13.375 -28.664 -80.830 1.00 47.19 199 CYS A C 1
ATOM 1600 O O . CYS A 1 199 ? 14.410 -28.601 -80.164 1.00 47.19 199 CYS A O 1
ATOM 1602 N N . GLY A 1 200 ? 12.178 -28.895 -80.291 1.00 51.72 200 GLY A N 1
ATOM 1603 C CA . GLY A 1 200 ? 12.006 -29.540 -78.999 1.00 51.72 200 GLY A CA 1
ATOM 1604 C C . GLY A 1 200 ? 12.479 -30.989 -79.085 1.00 51.72 200 GLY A C 1
ATOM 1605 O O . GLY A 1 200 ? 12.149 -31.691 -80.037 1.00 51.72 200 GLY A O 1
ATOM 1606 N N . GLY A 1 201 ? 13.245 -31.425 -78.093 1.00 39.91 201 GLY A N 1
ATOM 1607 C CA . GLY A 1 201 ? 13.486 -32.838 -77.834 1.00 39.91 201 GLY A CA 1
ATOM 1608 C C . GLY A 1 201 ? 12.889 -33.179 -76.477 1.00 39.91 201 GLY A C 1
ATOM 1609 O O . GLY A 1 201 ? 13.433 -32.766 -75.457 1.00 39.91 201 GLY A O 1
ATOM 1610 N N . ASN A 1 202 ? 11.753 -33.876 -76.474 1.00 35.31 202 ASN A N 1
ATOM 1611 C CA . ASN A 1 202 ? 11.462 -34.838 -75.417 1.00 35.31 202 ASN A CA 1
ATOM 1612 C C . ASN A 1 202 ? 12.097 -36.164 -75.851 1.00 35.31 202 ASN A C 1
ATOM 1614 O O . ASN A 1 202 ? 11.899 -36.556 -77.004 1.00 35.31 202 ASN A O 1
ATOM 1618 N N . LEU A 1 203 ? 12.745 -36.813 -74.876 1.00 36.97 203 LEU A N 1
ATOM 1619 C CA . LEU A 1 203 ? 13.534 -38.057 -74.902 1.00 36.97 203 LEU A CA 1
ATOM 1620 C C . LEU A 1 203 ? 14.987 -37.908 -75.368 1.00 36.97 203 LEU A C 1
ATOM 1622 O O . LEU A 1 203 ? 15.233 -37.710 -76.576 1.00 36.97 203 LEU A O 1
#

Foldseek 3Di:
DDDPDPPPDDPVVVVVLVVVCVVPPQAAAADDPDVVVVVVSVVSLVVVCVVSVHPPVCSVVVSLVSYHHPSVVVVVLVVQCVPPPHDDVQNVQQVLLVVVLVPDDPQLNVQQVVVSDSGNVVSVVSSVVSVVVVVVVVVVVVVVVVVVVVVVVVVVVVVVVVVVVVVVVVVVPPDDPPQQAEPPPRHHDDHVVPDPPPDDDDD

pLDDT: mean 72.45, std 14.98, range [34.91, 94.5]

Organism: Arachis duranensis (NCBI:txid130453)

Sequence (203 aa):
MPEATGNIPNPVDFMAAIGNMATVHPPTFRGTSNPIDVDNWVQAIEQALPAQQVPEEQWVEFGTYQLQGEAQHWWKGMRRILQPDGGTPEDFAEWKCIKYEGGLRSDIQSFVAPMEIRVLSELVNKTRIAEECVRNEALAKNDNQESHRRDHHQNLARRSQEFKRTENYRHSRLHKNKQGLCYRCGSPGHLVKDCPNSCGGNL

Radius of gyration: 41.77 Å; chains: 1; bounding box: 54×57×128 Å

InterPro domains:
  IPR001878 Zinc finger, CCHC-type [PF00098] (181-197)
  IPR001878 Zinc finger, CCHC-type [PS50158] (182-197)
  IPR001878 Zinc finger, CCHC-type [SM00343] (181-197)
  IPR036875 Zinc finger, CCHC-type superfamily [SSF57756] (170-199)

Secondary structure (DSSP, 8-state):
-------PPPHHHHHHHHHHHTTT-PPPB---S-HHHHHHHHHHHHHHHHHTT--GGGHHHHHHHTB-HHHHHHHHHHHHHHSTTS--HHHHHHHHHHHHHTTS-HHHHHHHGGG----HHHHHHHHHHHHHHHHHHHHHHHHHHHHHHHHHHHHHHHHHHHHHHHHHHHHTT----TT-B-TTT--BSS-GGG-S-------